Protein AF-A0A318IJS3-F1 (afdb_monomer_lite)

Secondary structure (DSSP, 8-state):
--SHHHHHHHHHHHHHHHHHS-HHHHHHHHHHHHHHHHHHHHHHHHHHHHHHHHHHHHHHHHHHHSS---------PPPP-TTPEEEEEEPTT-EEEETTEEEEHHHHHHH--EEEEE-TT-PBPPPEEPPSTTEETTTTEEEEEGGGTEEE-TTT--EEE-SHHHH-EEEEEEEEEEEETTEEEE---TTT-SS------EEEEEEE--HHHHHHHHHHHHHHHHTT-HHHHHHHHHHH-EEEE--HHHHHHHHHTT--

Radius of gyration: 42.39 Å; chains: 1; bounding box: 61×36×136 Å

Foldseek 3Di:
DPDPVVVVVVVVVVVVVVPPDPPVVVVVVVVVVCCCCVPVVVVVVVVVCVVVVVVVVVVVVVVVVVVPPPPPPLPPQDDDDQQDWQWQFADPPFWDQDPNDIDDLLNLLQFFQWKWFAAPVRHTDDTHGADPVQRDNVRRTGIDTNCVQFNADPPPRDTDGDCDQLRTPLMFTKGFWDADPNDIWGCGDPPPDPTDPDDGPDMKTFKGQWRVLSVVLNVQLVVCVVSSNVVSNSVSSSRSSHIHTDIRVVSVVCVVVVND

Sequence (260 aa):
MGKIGMLYNLAYGFYIFVSYTPTILQLCFFFWYVQLFCLHLPRLIITHMKKTLLLLFAVSTALFVACHKNSPEQPQKQVYDGLRPFPIRAAQGTRAYIYGDMLTGKQVVQQTWAMRGTAPDGTPFGDKSFTAEMRDTVNPALKLLMKDVVYTTTQDDTPLLEGFFLTLRDVVFIRNLHIEKGDTTFCGYEKDYSGSIQRVSEQDTVAYVPNAQLEKAEPLVRAAFAKGDYEQCYKILQTAYTFIPITGAQWRKLKAEKKN

pLDDT: mean 77.46, std 18.76, range [39.09, 97.44]

Structure (mmCIF, N/CA/C/O backbone):
data_AF-A0A318IJS3-F1
#
_entry.id   AF-A0A318IJS3-F1
#
loop_
_atom_site.group_PDB
_atom_site.id
_atom_site.type_symbol
_atom_site.label_atom_id
_atom_site.label_alt_id
_atom_site.label_comp_id
_atom_site.label_asym_id
_atom_site.label_entity_id
_atom_site.label_seq_id
_atom_site.pdbx_PDB_ins_code
_atom_site.Cartn_x
_atom_site.Cartn_y
_atom_site.Cartn_z
_atom_site.occupancy
_atom_site.B_iso_or_equiv
_atom_site.auth_seq_id
_atom_site.auth_comp_id
_atom_site.auth_asym_id
_atom_site.auth_atom_id
_atom_site.pdbx_PDB_model_num
ATOM 1 N N . MET A 1 1 ? -42.823 -15.484 74.027 1.00 51.41 1 MET A N 1
ATOM 2 C CA . MET A 1 1 ? -43.283 -14.987 75.344 1.00 51.41 1 MET A CA 1
ATOM 3 C C . MET A 1 1 ? -42.343 -15.498 76.435 1.00 51.41 1 MET A C 1
ATOM 5 O O . MET A 1 1 ? -42.547 -16.596 76.919 1.00 51.41 1 MET A O 1
ATOM 9 N N . GLY A 1 2 ? -41.266 -14.777 76.770 1.00 50.75 2 GLY A N 1
ATOM 10 C CA . GLY A 1 2 ? -40.281 -15.318 77.730 1.00 50.75 2 GLY A CA 1
ATOM 11 C C . GLY A 1 2 ? -39.248 -14.352 78.316 1.00 50.75 2 GLY A C 1
ATOM 12 O O . GLY A 1 2 ? -38.339 -14.801 78.997 1.00 50.75 2 GLY A O 1
ATOM 13 N N . LYS A 1 3 ? -39.348 -13.037 78.071 1.00 47.16 3 LYS A N 1
ATOM 14 C CA . LYS A 1 3 ? -38.437 -12.041 78.681 1.00 47.16 3 LYS A CA 1
ATOM 15 C C . LYS A 1 3 ? -39.140 -10.785 79.215 1.00 47.16 3 LYS A C 1
ATOM 17 O O . LYS A 1 3 ? -38.646 -10.174 80.151 1.00 47.16 3 LYS A O 1
ATOM 22 N N . ILE A 1 4 ? -40.332 -10.458 78.707 1.00 47.41 4 ILE A N 1
ATOM 23 C CA . ILE A 1 4 ? -41.135 -9.314 79.183 1.00 47.41 4 ILE A CA 1
ATOM 24 C C . ILE A 1 4 ? -41.844 -9.633 80.515 1.00 47.41 4 ILE A C 1
ATOM 26 O O . ILE A 1 4 ? -41.878 -8.793 81.408 1.00 47.41 4 ILE A O 1
ATOM 30 N N . GLY A 1 5 ? -42.312 -10.873 80.713 1.00 46.25 5 GLY A N 1
ATOM 31 C CA . GLY A 1 5 ? -42.947 -11.295 81.973 1.00 46.25 5 GLY A CA 1
ATOM 32 C C . GLY A 1 5 ? -41.997 -11.355 83.179 1.00 46.25 5 GLY A C 1
ATOM 33 O O . GLY A 1 5 ? -42.438 -11.235 84.318 1.00 46.25 5 GLY A O 1
ATOM 34 N N . MET A 1 6 ? -40.686 -11.489 82.948 1.00 47.66 6 MET A N 1
ATOM 35 C CA . MET A 1 6 ? -39.683 -11.522 84.021 1.00 47.66 6 MET A CA 1
ATOM 36 C C . MET A 1 6 ? -39.420 -10.122 84.598 1.00 47.66 6 MET A C 1
ATOM 38 O O . MET A 1 6 ? -39.251 -9.971 85.803 1.00 47.66 6 MET A O 1
ATOM 42 N N . LEU A 1 7 ? -39.459 -9.088 83.750 1.00 49.00 7 LEU A N 1
ATOM 43 C CA . LEU A 1 7 ? -39.299 -7.692 84.167 1.00 49.00 7 LEU A CA 1
ATOM 44 C C . LEU A 1 7 ? -40.516 -7.186 84.953 1.00 49.00 7 LEU A C 1
ATOM 46 O O . LEU A 1 7 ? -40.350 -6.461 85.930 1.00 49.00 7 LEU A O 1
ATOM 50 N N . TYR A 1 8 ? -41.721 -7.627 84.582 1.00 54.53 8 TYR A N 1
ATOM 51 C CA . TYR A 1 8 ? -42.948 -7.263 85.296 1.00 54.53 8 TYR A CA 1
ATOM 52 C C . TYR A 1 8 ? -42.990 -7.845 86.718 1.00 54.53 8 TYR A C 1
ATOM 54 O O . TYR A 1 8 ? -43.357 -7.148 87.660 1.00 54.53 8 TYR A O 1
ATOM 62 N N . ASN A 1 9 ? -42.535 -9.091 86.898 1.00 54.75 9 ASN A N 1
ATOM 63 C CA . ASN A 1 9 ? -42.463 -9.722 88.220 1.00 54.75 9 ASN A CA 1
ATOM 64 C C . ASN A 1 9 ? -41.374 -9.110 89.120 1.00 54.75 9 ASN A C 1
ATOM 66 O O . ASN A 1 9 ? -41.582 -8.975 90.324 1.00 54.75 9 ASN A O 1
ATOM 70 N N . LEU A 1 10 ? -40.244 -8.677 88.549 1.00 56.62 10 LEU A N 1
ATOM 71 C CA . LEU A 1 10 ? -39.194 -7.967 89.293 1.00 56.62 10 LEU A CA 1
ATOM 72 C C . LEU A 1 10 ? -39.658 -6.585 89.775 1.00 56.62 10 LEU A C 1
ATOM 74 O O . LEU A 1 10 ? -39.392 -6.216 90.917 1.00 56.62 10 LEU A O 1
ATOM 78 N N . ALA A 1 11 ? -40.395 -5.848 88.938 1.00 56.41 11 ALA A N 1
ATOM 79 C CA . ALA A 1 11 ? -40.957 -4.551 89.315 1.00 56.41 11 ALA A CA 1
ATOM 80 C C . ALA A 1 11 ? -42.023 -4.680 90.420 1.00 56.41 11 ALA A C 1
ATOM 82 O O . ALA A 1 11 ? -42.052 -3.872 91.348 1.00 56.41 11 ALA A O 1
ATOM 83 N N . TYR A 1 12 ? -42.851 -5.730 90.366 1.00 58.16 12 TYR A N 1
ATOM 84 C CA . TYR A 1 12 ? -43.882 -5.986 91.376 1.00 58.16 12 TYR A CA 1
ATOM 85 C C . TYR A 1 12 ? -43.287 -6.423 92.727 1.00 58.16 12 TYR A C 1
ATOM 87 O O . TYR A 1 12 ? -43.732 -5.967 93.779 1.00 58.16 12 TYR A O 1
ATOM 95 N N . GLY A 1 13 ? -42.225 -7.238 92.715 1.00 59.53 13 GLY A N 1
ATOM 96 C CA . GLY A 1 13 ? -41.507 -7.633 93.933 1.00 59.53 13 GLY A CA 1
ATOM 97 C C . GLY A 1 13 ? -40.801 -6.463 94.629 1.00 59.53 13 GLY A C 1
ATOM 98 O O . GLY A 1 13 ? -40.811 -6.376 95.856 1.00 59.53 13 GLY A O 1
ATOM 99 N N . PHE A 1 14 ? -40.250 -5.520 93.857 1.00 58.53 14 PHE A N 1
ATOM 100 C CA . PHE A 1 14 ? -39.607 -4.319 94.401 1.00 58.53 14 PHE A CA 1
ATOM 101 C C . PHE A 1 14 ? -40.620 -3.381 95.079 1.00 58.53 14 PHE A C 1
ATOM 103 O O . PHE A 1 14 ? -40.332 -2.813 96.131 1.00 58.53 14 PHE A O 1
ATOM 110 N N . TYR A 1 15 ? -41.833 -3.275 94.527 1.00 57.44 15 TYR A N 1
ATOM 111 C CA . TYR A 1 15 ? -42.905 -2.453 95.094 1.00 57.44 15 TYR A CA 1
ATOM 112 C C . TYR A 1 15 ? -43.376 -2.956 96.471 1.00 57.44 15 TYR A C 1
ATOM 114 O O . TYR A 1 15 ? -43.559 -2.153 97.388 1.00 57.44 15 TYR A O 1
ATOM 122 N N . ILE A 1 16 ? -43.498 -4.278 96.647 1.00 56.88 16 ILE A N 1
ATOM 123 C CA . ILE A 1 16 ? -43.903 -4.897 97.924 1.00 56.88 16 ILE A CA 1
ATOM 124 C C . ILE A 1 16 ? -42.799 -4.762 98.987 1.00 56.88 16 ILE A C 1
ATOM 126 O O . ILE A 1 16 ? -43.087 -4.512 100.156 1.00 56.88 16 ILE A O 1
ATOM 130 N N . PHE A 1 17 ? -41.526 -4.866 98.594 1.00 56.00 17 PHE A N 1
ATOM 131 C CA . PHE A 1 17 ? -40.401 -4.730 99.527 1.00 56.00 17 PHE A CA 1
ATOM 132 C C . PHE A 1 17 ? -40.289 -3.308 100.104 1.00 56.00 17 PHE A C 1
ATOM 134 O O . PHE A 1 17 ? -40.009 -3.134 101.286 1.00 56.00 17 PHE A O 1
ATOM 141 N N . VAL A 1 18 ? -40.579 -2.283 99.296 1.00 58.53 18 VAL A N 1
ATOM 142 C CA . VAL A 1 18 ? -40.538 -0.872 99.723 1.00 58.53 18 VAL A CA 1
ATOM 143 C C . VAL A 1 18 ? -41.700 -0.505 100.658 1.00 58.53 18 VAL A C 1
ATOM 145 O O . VAL A 1 18 ? -41.568 0.423 101.450 1.00 58.53 18 VAL A O 1
ATOM 148 N N . SER A 1 19 ? -42.819 -1.231 100.628 1.00 56.88 19 SER A N 1
ATOM 149 C CA . SER A 1 19 ? -44.013 -0.877 101.411 1.00 56.88 19 SER A CA 1
ATOM 150 C C . SER A 1 19 ? -44.049 -1.461 102.833 1.00 56.88 19 SER A C 1
ATOM 152 O O . SER A 1 19 ? -44.831 -0.976 103.646 1.00 56.88 19 SER A O 1
ATOM 154 N N . TYR A 1 20 ? -43.193 -2.439 103.170 1.00 56.69 20 TYR A N 1
ATOM 155 C CA . TYR A 1 20 ? -43.264 -3.164 104.455 1.00 56.69 20 TYR A CA 1
ATOM 156 C C . TYR A 1 20 ? -41.972 -3.187 105.294 1.00 56.69 20 TYR A C 1
ATOM 158 O O . TYR A 1 20 ? -41.952 -3.794 106.365 1.00 56.69 20 TYR A O 1
ATOM 166 N N . THR A 1 21 ? -40.895 -2.522 104.871 1.00 56.12 21 THR A N 1
ATOM 167 C CA . THR A 1 21 ? -39.639 -2.465 105.645 1.00 56.12 21 THR A CA 1
ATOM 168 C C . THR A 1 21 ? -39.500 -1.155 106.429 1.00 56.12 21 THR A C 1
ATOM 170 O O . THR A 1 21 ? -39.694 -0.091 105.838 1.00 56.12 21 THR A O 1
ATOM 173 N N . PRO A 1 22 ? -39.100 -1.183 107.716 1.00 59.41 22 PRO A N 1
ATOM 174 C CA . PRO A 1 22 ? -38.875 0.029 108.503 1.00 59.41 22 PRO A CA 1
ATOM 175 C C . PRO A 1 22 ? -37.778 0.912 107.883 1.00 59.41 22 PRO A C 1
ATOM 177 O O . PRO A 1 22 ? -36.785 0.415 107.348 1.00 59.41 22 PRO A O 1
ATOM 180 N N . THR A 1 23 ? -37.954 2.232 107.980 1.00 58.59 23 THR A N 1
ATOM 181 C CA . THR A 1 23 ? -37.196 3.296 107.282 1.00 58.59 23 THR A CA 1
ATOM 182 C C . THR A 1 23 ? -35.670 3.222 107.418 1.00 58.59 23 THR A C 1
ATOM 184 O O . THR A 1 23 ? -34.951 3.672 106.529 1.00 58.59 23 THR A O 1
ATOM 187 N N . ILE A 1 24 ? -35.151 2.606 108.482 1.00 57.66 24 ILE A N 1
ATOM 188 C CA . ILE A 1 24 ? -33.705 2.435 108.699 1.00 57.66 24 ILE A CA 1
ATOM 189 C C . ILE A 1 24 ? -33.118 1.335 107.793 1.00 57.66 24 ILE A C 1
ATOM 191 O O . ILE A 1 24 ? -31.996 1.472 107.311 1.00 57.66 24 ILE A O 1
ATOM 195 N N . LEU A 1 25 ? -33.882 0.282 107.473 1.00 53.25 25 LEU A N 1
ATOM 196 C CA . LEU A 1 25 ? -33.424 -0.784 106.572 1.00 53.25 25 LEU A CA 1
ATOM 197 C C . LEU A 1 25 ? -33.416 -0.333 105.100 1.00 53.25 25 LEU A C 1
ATOM 199 O O . LEU A 1 25 ? -32.594 -0.799 104.313 1.00 53.25 25 LEU A O 1
ATOM 203 N N . GLN A 1 26 ? -34.290 0.610 104.733 1.00 54.31 26 GLN A N 1
ATOM 204 C CA . GLN A 1 26 ? -34.360 1.156 103.374 1.00 54.31 26 GLN A CA 1
ATOM 205 C C . GLN A 1 26 ? -33.097 1.937 102.995 1.00 54.31 26 GLN A C 1
ATOM 207 O O . GLN A 1 26 ? -32.623 1.807 101.870 1.00 54.31 26 GLN A O 1
ATOM 212 N N . LEU A 1 27 ? -32.498 2.677 103.934 1.00 54.19 27 LEU A N 1
ATOM 213 C CA . LEU A 1 27 ? -31.278 3.455 103.686 1.00 54.19 27 LEU A CA 1
ATOM 214 C C . LEU A 1 27 ? -30.044 2.569 103.439 1.00 54.19 27 LEU A C 1
ATOM 216 O O . LEU A 1 27 ? -29.202 2.909 102.607 1.00 54.19 27 LEU A O 1
ATOM 220 N N . CYS A 1 28 ? -29.960 1.405 104.092 1.00 55.19 28 CYS A N 1
ATOM 221 C CA . CYS A 1 28 ? -28.842 0.473 103.917 1.00 55.19 28 CYS A CA 1
ATOM 222 C C . CYS A 1 28 ? -28.892 -0.277 102.574 1.00 55.19 28 CYS A C 1
ATOM 224 O O . CYS A 1 28 ? -27.855 -0.463 101.937 1.00 55.19 28 CYS A O 1
ATOM 226 N N . PHE A 1 29 ? -30.082 -0.664 102.098 1.00 54.72 29 PHE A N 1
ATOM 227 C CA . PHE A 1 29 ? -30.225 -1.320 100.791 1.00 54.72 29 PHE A CA 1
ATOM 228 C C . PHE A 1 29 ? -30.125 -0.344 99.615 1.00 54.72 29 PHE A C 1
ATOM 230 O O . PHE A 1 29 ? -29.653 -0.734 98.546 1.00 54.72 29 PHE A O 1
ATOM 237 N N . PHE A 1 30 ? -30.508 0.923 99.805 1.00 53.56 30 PHE A N 1
ATOM 238 C CA . PHE A 1 30 ? -30.459 1.934 98.748 1.00 53.56 30 PHE A CA 1
ATOM 239 C C . PHE A 1 30 ? -29.026 2.207 98.281 1.00 53.56 30 PHE A C 1
ATOM 241 O O . PHE A 1 30 ? -28.766 2.236 97.081 1.00 53.56 30 PHE A O 1
ATOM 248 N N . PHE A 1 31 ? -28.067 2.309 99.208 1.00 54.88 31 PHE A N 1
ATOM 249 C CA . PHE A 1 31 ? -26.658 2.508 98.852 1.00 54.88 31 PHE A CA 1
ATOM 250 C C . PHE A 1 31 ? -26.067 1.313 98.094 1.00 54.88 31 PHE A C 1
ATOM 252 O O . PHE A 1 31 ? -25.339 1.498 97.119 1.00 54.88 31 PHE A O 1
ATOM 259 N N . TRP A 1 32 ? -26.434 0.088 98.480 1.00 52.12 32 TRP A N 1
ATOM 260 C CA . TRP A 1 32 ? -25.947 -1.120 97.814 1.00 52.12 32 TRP A CA 1
ATOM 261 C C . TRP A 1 32 ? -26.548 -1.294 96.410 1.00 52.12 32 TRP A C 1
ATOM 263 O O . TRP A 1 32 ? -25.830 -1.631 95.466 1.00 52.12 32 TRP A O 1
ATOM 273 N N . TYR A 1 33 ? -27.835 -0.971 96.233 1.00 54.34 33 TYR A N 1
ATOM 274 C CA . TYR A 1 33 ? -28.495 -0.989 94.925 1.00 54.34 33 TYR A CA 1
ATOM 275 C C . TYR A 1 33 ? -27.993 0.116 93.993 1.00 54.34 33 TYR A C 1
ATOM 277 O O . TYR A 1 33 ? -27.740 -0.164 92.824 1.00 54.34 33 TYR A O 1
ATOM 285 N N . VAL A 1 34 ? -27.782 1.340 94.487 1.00 56.97 34 VAL A N 1
ATOM 286 C CA . VAL A 1 34 ? -27.239 2.449 93.683 1.00 56.97 34 VAL A CA 1
ATOM 287 C C . VAL A 1 34 ? -25.819 2.132 93.210 1.00 56.97 34 VAL A C 1
ATOM 289 O O . VAL A 1 34 ? -25.483 2.405 92.061 1.00 56.97 34 VAL A O 1
ATOM 292 N N . GLN A 1 35 ? -24.999 1.474 94.031 1.00 54.12 35 GLN A N 1
ATOM 293 C CA . GLN A 1 35 ? -23.643 1.092 93.636 1.00 54.12 35 GLN A CA 1
ATOM 294 C C . GLN A 1 35 ? -23.633 -0.051 92.602 1.00 54.12 35 GLN A C 1
ATOM 296 O O . GLN A 1 35 ? -22.854 0.001 91.647 1.00 54.12 35 GLN A O 1
ATOM 301 N N . LEU A 1 36 ? -24.548 -1.025 92.705 1.00 53.19 36 LEU A N 1
ATOM 302 C CA . LEU A 1 36 ? -24.728 -2.064 91.681 1.00 53.19 36 LEU A CA 1
ATOM 303 C C . LEU A 1 36 ? -25.281 -1.491 90.359 1.00 53.19 36 LEU A C 1
ATOM 305 O O . LEU A 1 36 ? -24.818 -1.866 89.280 1.00 53.19 36 LEU A O 1
ATOM 309 N N . PHE A 1 37 ? -26.234 -0.556 90.422 1.00 52.03 37 PHE A N 1
ATOM 310 C CA . PHE A 1 37 ? -26.875 0.028 89.237 1.00 52.03 37 PHE A CA 1
ATOM 311 C C . PHE A 1 37 ? -25.994 1.077 88.539 1.00 52.03 37 PHE A C 1
ATOM 313 O O . PHE A 1 37 ? -25.960 1.132 87.313 1.00 52.03 37 PHE A O 1
ATOM 320 N N . CYS A 1 38 ? -25.217 1.874 89.277 1.00 53.19 38 CYS A N 1
ATOM 321 C CA . CYS A 1 38 ? -24.387 2.928 88.686 1.00 53.19 38 CYS A CA 1
ATOM 322 C C . CYS A 1 38 ? -23.036 2.425 88.151 1.00 53.19 38 CYS A C 1
ATOM 324 O O . CYS A 1 38 ? -22.487 3.049 87.246 1.00 53.19 38 CYS A O 1
ATOM 326 N N . LEU A 1 39 ? -22.491 1.307 88.656 1.00 52.81 39 LEU A N 1
ATOM 327 C CA . LEU A 1 39 ? -21.166 0.811 88.234 1.00 52.81 39 LEU A CA 1
ATOM 328 C C . LEU A 1 39 ? -21.210 -0.415 87.310 1.00 52.81 39 LEU A C 1
ATOM 330 O O . LEU A 1 39 ? -20.318 -0.560 86.467 1.00 52.81 39 LEU A O 1
ATOM 334 N N . HIS A 1 40 ? -22.223 -1.288 87.411 1.00 51.34 40 HIS A N 1
ATOM 335 C CA . HIS A 1 40 ? -22.298 -2.493 86.570 1.00 51.34 40 HIS A CA 1
ATOM 336 C C . HIS A 1 40 ? -23.184 -2.357 85.329 1.00 51.34 40 HIS A C 1
ATOM 338 O O . HIS A 1 40 ? -22.840 -2.934 84.293 1.00 51.34 40 HIS A O 1
ATOM 344 N N . LEU A 1 41 ? -24.248 -1.549 85.370 1.00 49.66 41 LEU A N 1
ATOM 345 C CA . LEU A 1 41 ? -25.106 -1.331 84.200 1.00 49.66 41 LEU A CA 1
ATOM 346 C C . LEU A 1 41 ? -24.365 -0.649 83.030 1.00 49.66 41 LEU A C 1
ATOM 348 O O . LEU A 1 41 ? -24.494 -1.134 81.905 1.00 49.66 41 LEU A O 1
ATOM 352 N N . PRO A 1 42 ? -23.503 0.373 83.238 1.00 50.44 42 PRO A N 1
ATOM 353 C CA . PRO A 1 42 ? -22.755 0.974 82.134 1.00 50.44 42 PRO A CA 1
ATOM 354 C C . PRO A 1 42 ? -21.752 -0.004 81.522 1.00 50.44 42 PRO A C 1
ATOM 356 O O . PRO A 1 42 ? -21.565 -0.018 80.312 1.00 50.44 42 PRO A O 1
ATOM 359 N N . ARG A 1 43 ? -21.128 -0.876 82.327 1.00 51.19 43 ARG A N 1
ATOM 360 C CA . ARG A 1 43 ? -20.134 -1.844 81.831 1.00 51.19 43 ARG A CA 1
ATOM 361 C C . ARG A 1 43 ? -20.761 -2.944 80.972 1.00 51.19 43 ARG A C 1
ATOM 363 O O . ARG A 1 43 ? -20.158 -3.306 79.961 1.00 51.19 43 ARG A O 1
ATOM 370 N N . LEU A 1 44 ? -21.963 -3.423 81.312 1.00 50.78 44 LEU A N 1
ATOM 371 C CA . LEU A 1 44 ? -22.715 -4.374 80.479 1.00 50.78 44 LEU A CA 1
ATOM 372 C C . LEU A 1 44 ? -23.297 -3.710 79.221 1.00 50.78 44 LEU A C 1
ATOM 374 O O . LEU A 1 44 ? -23.235 -4.296 78.143 1.00 50.78 44 LEU A O 1
ATOM 378 N N . ILE A 1 45 ? -23.789 -2.471 79.325 1.00 52.00 45 ILE A N 1
ATOM 379 C CA . ILE A 1 45 ? -24.327 -1.721 78.179 1.00 52.00 45 ILE A CA 1
ATOM 380 C C . ILE A 1 45 ? -23.207 -1.354 77.189 1.00 52.00 45 ILE A C 1
ATOM 382 O O . ILE A 1 45 ? -23.369 -1.551 75.988 1.00 52.00 45 ILE A O 1
ATOM 386 N N . ILE A 1 46 ? -22.029 -0.932 77.662 1.00 52.25 46 ILE A N 1
ATOM 387 C CA . ILE A 1 46 ? -20.885 -0.551 76.811 1.00 52.25 46 ILE A CA 1
ATOM 388 C C . ILE A 1 46 ? -20.251 -1.767 76.112 1.00 52.25 46 ILE A C 1
ATOM 390 O O . ILE A 1 46 ? -19.828 -1.665 74.958 1.00 52.25 46 ILE A O 1
ATOM 394 N N . THR A 1 47 ? -20.198 -2.937 76.760 1.00 49.59 47 THR A N 1
ATOM 395 C CA . THR A 1 47 ? -19.651 -4.155 76.129 1.00 49.59 47 THR A CA 1
ATOM 396 C C . THR A 1 47 ? -20.615 -4.794 75.128 1.00 49.59 47 THR A C 1
ATOM 398 O O . THR A 1 47 ? -20.155 -5.300 74.101 1.00 49.59 47 THR A O 1
ATOM 401 N N . HIS A 1 48 ? -21.932 -4.708 75.353 1.00 48.97 48 HIS A N 1
ATOM 402 C CA . HIS A 1 48 ? -22.925 -5.161 74.373 1.00 48.97 48 HIS A CA 1
ATOM 403 C C . HIS A 1 48 ? -23.083 -4.175 73.205 1.00 48.97 48 HIS A C 1
ATOM 405 O O . HIS A 1 48 ? -23.089 -4.604 72.052 1.00 48.97 48 HIS A O 1
ATOM 411 N N . MET A 1 49 ? -23.089 -2.859 73.461 1.00 44.81 49 MET A N 1
ATOM 412 C CA . MET A 1 49 ? -23.120 -1.841 72.403 1.00 44.81 49 MET A CA 1
ATOM 413 C C . MET A 1 49 ? -21.873 -1.881 71.520 1.00 44.81 49 MET A C 1
ATOM 415 O O . MET A 1 49 ? -21.995 -1.648 70.328 1.00 44.81 49 MET A O 1
ATOM 419 N N . LYS A 1 50 ? -20.689 -2.265 72.016 1.00 46.12 50 LYS A N 1
ATOM 420 C CA . LYS A 1 50 ? -19.514 -2.437 71.141 1.00 46.12 50 LYS A CA 1
ATOM 421 C C . LYS A 1 50 ? -19.683 -3.561 70.114 1.00 46.12 50 LYS A C 1
ATOM 423 O O . LYS A 1 50 ? -19.245 -3.399 68.983 1.00 46.12 50 LYS A O 1
ATOM 428 N N . LYS A 1 51 ? -20.335 -4.674 70.467 1.00 48.81 51 LYS A N 1
ATOM 429 C CA . LYS A 1 51 ? -20.527 -5.813 69.546 1.00 48.81 51 LYS A CA 1
ATOM 430 C C . LYS A 1 51 ? -21.727 -5.627 68.614 1.00 48.81 51 LYS A C 1
ATOM 432 O O . LYS A 1 51 ? -21.682 -6.089 67.480 1.00 48.81 51 LYS A O 1
ATOM 437 N N . THR A 1 52 ? -22.768 -4.917 69.054 1.00 51.84 52 THR A N 1
ATOM 438 C CA . THR A 1 52 ? -23.968 -4.665 68.235 1.00 51.84 52 THR A CA 1
ATOM 439 C C . THR A 1 52 ? -23.844 -3.404 67.366 1.00 51.84 52 THR A C 1
ATOM 441 O O . THR A 1 52 ? -24.361 -3.388 66.253 1.00 51.84 52 THR A O 1
ATOM 444 N N . LEU A 1 53 ? -23.090 -2.382 67.796 1.00 48.28 53 LEU A N 1
ATOM 445 C CA . LEU A 1 53 ? -22.821 -1.178 66.993 1.00 48.28 53 LEU A CA 1
ATOM 446 C C . LEU A 1 53 ? -21.793 -1.445 65.877 1.00 48.28 53 LEU A C 1
ATOM 448 O O . LEU A 1 53 ? -21.915 -0.874 64.798 1.00 48.28 53 LEU A O 1
ATOM 452 N N . LEU A 1 54 ? -20.845 -2.374 66.080 1.00 50.25 54 LEU A N 1
ATOM 453 C CA . LEU A 1 54 ? -19.969 -2.870 65.005 1.00 50.25 54 LEU A CA 1
ATOM 454 C C . LEU A 1 54 ? -20.745 -3.669 63.943 1.00 50.25 54 LEU A C 1
ATOM 456 O O . LEU A 1 54 ? -20.406 -3.596 62.765 1.00 50.25 54 LEU A O 1
ATOM 460 N N . LEU A 1 55 ? -21.818 -4.372 64.325 1.00 47.81 55 LEU A N 1
ATOM 461 C CA . LEU A 1 55 ? -22.678 -5.072 63.365 1.00 47.81 55 LEU A CA 1
ATOM 462 C C . LEU A 1 55 ? -23.583 -4.107 62.579 1.00 47.81 55 LEU A C 1
ATOM 464 O O . LEU A 1 55 ? -23.812 -4.315 61.393 1.00 47.81 55 LEU A O 1
ATOM 468 N N . LEU A 1 56 ? -24.062 -3.026 63.205 1.00 44.81 56 LEU A N 1
ATOM 469 C CA . LEU A 1 56 ? -24.907 -2.026 62.537 1.00 44.81 56 LEU A CA 1
ATOM 470 C C . LEU A 1 56 ? -24.117 -1.072 61.622 1.00 44.81 56 LEU A C 1
ATOM 472 O O . LEU A 1 56 ? -24.675 -0.600 60.635 1.00 44.81 56 LEU A O 1
ATOM 476 N N . PHE A 1 57 ? -22.819 -0.855 61.868 1.00 45.25 57 PHE A N 1
ATOM 477 C CA . PHE A 1 57 ? -21.933 -0.141 60.933 1.00 45.25 57 PHE A CA 1
ATOM 478 C C . PHE A 1 57 ? -21.402 -1.011 59.780 1.00 45.25 57 PHE A C 1
ATOM 480 O O . PHE A 1 57 ? -21.041 -0.475 58.736 1.00 45.25 57 PHE A O 1
ATOM 487 N N . ALA A 1 58 ? -21.386 -2.341 59.922 1.00 47.72 58 ALA A N 1
ATOM 488 C CA . ALA A 1 58 ? -21.022 -3.250 58.829 1.00 47.72 58 ALA A CA 1
ATOM 489 C C . ALA A 1 58 ? -22.174 -3.490 57.830 1.00 47.72 58 ALA A C 1
ATOM 491 O O . ALA A 1 58 ? -21.935 -3.862 56.685 1.00 47.72 58 ALA A O 1
ATOM 492 N N . VAL A 1 59 ? -23.428 -3.264 58.241 1.00 45.72 59 VAL A N 1
ATOM 493 C CA . VAL A 1 59 ? -24.608 -3.430 57.370 1.00 45.72 59 VAL A CA 1
ATOM 494 C C . VAL A 1 59 ? -24.969 -2.133 56.632 1.00 45.72 59 VAL A C 1
ATOM 496 O O . VAL A 1 59 ? -25.495 -2.188 55.521 1.00 45.72 59 VAL A O 1
ATOM 499 N N . SER A 1 60 ? -24.624 -0.957 57.168 1.00 44.41 60 SER A N 1
ATOM 500 C CA . SER A 1 60 ? -24.829 0.319 56.466 1.00 44.41 60 SER A CA 1
ATOM 501 C C . SER A 1 60 ? -23.817 0.561 55.339 1.00 44.41 60 SER A C 1
ATOM 503 O O . SER A 1 60 ? -24.180 1.160 54.330 1.00 44.41 60 SER A O 1
ATOM 505 N N . THR A 1 61 ? -22.592 0.030 55.415 1.00 43.00 61 THR A N 1
ATOM 506 C CA . THR A 1 61 ? -21.658 0.056 54.272 1.00 43.00 61 THR A CA 1
ATOM 507 C C . THR A 1 61 ? -22.075 -0.904 53.154 1.00 43.00 61 THR A C 1
ATOM 509 O O . THR A 1 61 ? -21.861 -0.599 51.984 1.00 43.00 61 THR A O 1
ATOM 512 N N . ALA A 1 62 ? -22.760 -2.009 53.465 1.00 46.88 62 ALA A N 1
ATOM 513 C CA . ALA A 1 62 ? -23.270 -2.937 52.450 1.00 46.88 62 ALA A CA 1
ATOM 514 C C . ALA A 1 62 ? -24.515 -2.413 51.700 1.00 46.88 62 ALA A C 1
ATOM 516 O O . ALA A 1 62 ? -24.733 -2.784 50.548 1.00 46.88 62 ALA A O 1
ATOM 517 N N . LEU A 1 63 ? -25.311 -1.523 52.307 1.00 42.75 63 LEU A N 1
ATOM 518 C CA . LEU A 1 63 ? -26.515 -0.958 51.677 1.00 42.75 63 LEU A CA 1
ATOM 519 C C . LEU A 1 63 ? -26.260 0.325 50.867 1.00 42.75 63 LEU A C 1
ATOM 521 O O . LEU A 1 63 ? -27.042 0.625 49.968 1.00 42.75 63 LEU A O 1
ATOM 525 N N . PHE A 1 64 ? -25.143 1.030 51.087 1.00 41.34 64 PHE A N 1
ATOM 526 C CA . PHE A 1 64 ? -24.709 2.113 50.190 1.00 41.34 64 PHE A CA 1
ATOM 527 C C . PHE A 1 64 ? -23.820 1.633 49.029 1.00 41.34 64 PHE A C 1
ATOM 529 O O . PHE A 1 64 ? -23.821 2.262 47.974 1.00 41.34 64 PHE A O 1
ATOM 536 N N . VAL A 1 65 ? -23.153 0.477 49.145 1.00 46.22 65 VAL A N 1
ATOM 537 C CA . VAL A 1 65 ? -22.427 -0.145 48.015 1.00 46.22 65 VAL A CA 1
ATOM 538 C C . VAL A 1 65 ? -23.376 -0.835 47.015 1.00 46.22 65 VAL A C 1
ATOM 540 O O . VAL A 1 65 ? -23.015 -1.045 45.862 1.00 46.22 65 VAL A O 1
ATOM 543 N N . ALA A 1 66 ? -24.630 -1.118 47.389 1.00 41.47 66 ALA A N 1
ATOM 544 C CA . ALA A 1 66 ? -25.615 -1.729 46.486 1.00 41.47 66 ALA A CA 1
ATOM 545 C C . ALA A 1 66 ? -26.447 -0.724 45.655 1.00 41.47 66 ALA A C 1
ATOM 547 O O . ALA A 1 66 ? -27.067 -1.130 44.672 1.00 41.47 66 ALA A O 1
ATOM 548 N N . CYS A 1 67 ? -26.423 0.573 45.993 1.00 41.00 67 CYS A N 1
ATOM 549 C CA . CYS A 1 67 ? -27.061 1.652 45.215 1.00 41.00 67 CYS A CA 1
ATOM 550 C C . CYS A 1 67 ? -26.065 2.669 44.628 1.00 41.00 67 CYS A C 1
ATOM 552 O O . CYS 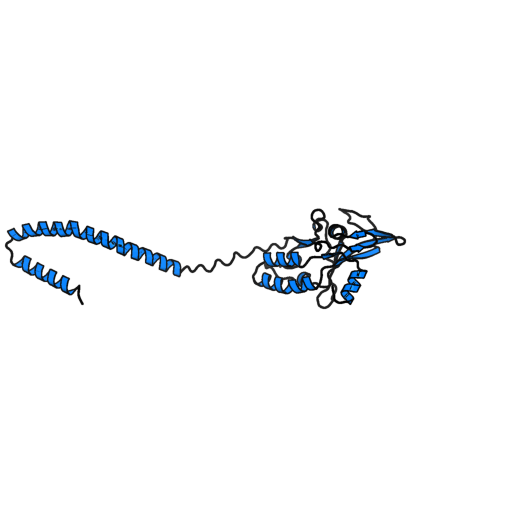A 1 67 ? -26.467 3.686 44.075 1.00 41.00 67 CYS A O 1
ATOM 554 N N . HIS A 1 68 ? -24.771 2.366 44.683 1.00 41.34 68 HIS A N 1
ATOM 555 C CA . HIS A 1 68 ? -23.827 2.708 43.625 1.00 41.34 68 HIS A CA 1
ATOM 556 C C . HIS A 1 68 ? -23.327 1.383 43.054 1.00 41.34 68 HIS A C 1
ATOM 558 O O . HIS A 1 68 ? -22.167 1.005 43.205 1.00 41.34 68 HIS A O 1
ATOM 564 N N . LYS A 1 69 ? -24.206 0.660 42.343 1.00 39.09 69 LYS A N 1
ATOM 565 C CA . LYS A 1 69 ? -23.676 -0.050 41.183 1.00 39.09 69 LYS A CA 1
ATOM 566 C C . LYS A 1 69 ? -23.106 1.056 40.323 1.00 39.09 69 LYS A C 1
ATOM 568 O O . LYS A 1 69 ? -23.859 1.777 39.673 1.00 39.09 69 LYS A O 1
ATOM 573 N N . ASN A 1 70 ? -21.786 1.205 40.404 1.00 43.50 70 ASN A N 1
ATOM 574 C CA . ASN A 1 70 ? -20.982 1.685 39.307 1.00 43.50 70 ASN A CA 1
ATOM 575 C C . ASN A 1 70 ? -21.719 1.205 38.056 1.00 43.50 70 ASN A C 1
ATOM 577 O O . ASN A 1 70 ? -21.805 -0.005 37.816 1.00 43.50 70 ASN A O 1
ATOM 581 N N . SER A 1 71 ? -22.313 2.134 37.296 1.00 44.00 71 SER A N 1
ATOM 582 C CA . SER A 1 71 ? -22.337 1.886 35.862 1.00 44.00 71 SER A CA 1
ATOM 583 C C . SER A 1 71 ? -20.912 1.439 35.579 1.00 44.00 71 SER A C 1
ATOM 585 O O . SER A 1 71 ? -20.014 2.161 36.033 1.00 44.00 71 SER A O 1
ATOM 587 N N . PRO A 1 72 ? -20.681 0.228 35.028 1.00 48.03 72 PRO A N 1
ATOM 588 C CA . PRO A 1 72 ? -19.325 -0.150 34.660 1.00 48.03 72 PRO A CA 1
ATOM 589 C C . PRO A 1 72 ? -18.774 1.077 33.956 1.00 48.03 72 PRO A C 1
ATOM 591 O O . PRO A 1 72 ? -19.478 1.565 33.065 1.00 48.03 72 PRO A O 1
ATOM 594 N N . GLU A 1 73 ? -17.680 1.662 34.478 1.00 45.91 73 GLU A N 1
ATOM 595 C CA . GLU A 1 73 ? -17.063 2.845 33.876 1.00 45.91 73 GLU A CA 1
ATOM 596 C C . GLU A 1 73 ? -17.112 2.570 32.388 1.00 45.91 73 GLU A C 1
ATOM 598 O O . GLU A 1 73 ? -16.548 1.562 31.947 1.00 45.91 73 GLU A O 1
ATOM 603 N N . GLN A 1 74 ? -17.939 3.326 31.651 1.00 50.22 74 GLN A N 1
ATOM 604 C CA . GLN A 1 74 ? -18.029 3.074 30.227 1.00 50.22 74 GLN A CA 1
ATOM 605 C C . GLN A 1 74 ? -16.589 3.214 29.763 1.00 50.22 74 GLN A C 1
ATOM 607 O O . GLN A 1 74 ? -16.007 4.260 30.077 1.00 50.22 74 GLN A O 1
ATOM 612 N N . PRO A 1 75 ? -15.991 2.164 29.159 1.00 59.31 75 PRO A N 1
ATOM 613 C CA . PRO A 1 75 ? -14.581 2.181 28.822 1.00 59.31 75 PRO A CA 1
ATOM 614 C C . PRO A 1 75 ? -14.312 3.518 28.163 1.00 59.31 75 PRO A C 1
ATOM 616 O O . PRO A 1 75 ? -15.027 3.879 27.223 1.00 59.31 75 PRO A O 1
ATOM 619 N N . GLN A 1 76 ? -13.416 4.293 28.781 1.00 59.62 76 GLN A N 1
ATOM 620 C CA . GLN A 1 76 ? -13.220 5.703 28.477 1.00 59.62 76 GLN A CA 1
ATOM 621 C C . GLN A 1 76 ? -13.172 5.837 26.957 1.00 59.62 76 GLN A C 1
ATOM 623 O O . GLN A 1 76 ? -12.318 5.211 26.325 1.00 59.62 76 GLN A O 1
ATOM 628 N N . LYS A 1 77 ? -14.169 6.524 26.374 1.00 68.88 77 LYS A N 1
ATOM 629 C CA . LYS A 1 77 ? -14.400 6.511 24.924 1.00 68.88 77 LYS A CA 1
ATOM 630 C C . LYS A 1 77 ? -13.079 6.849 24.247 1.00 68.88 77 LYS A C 1
ATOM 632 O O . LYS A 1 77 ? -12.539 7.930 24.482 1.00 68.88 77 LYS A O 1
ATOM 637 N N . GLN A 1 78 ? -12.538 5.902 23.482 1.00 79.19 78 GLN A N 1
ATOM 638 C CA . GLN A 1 78 ? -11.218 6.067 22.898 1.00 79.19 78 GLN A CA 1
ATOM 639 C C . GLN A 1 78 ? -11.198 7.354 22.067 1.00 79.19 78 GLN A C 1
ATOM 641 O O . GLN A 1 78 ? -12.103 7.596 21.263 1.00 79.19 78 GLN A O 1
ATOM 646 N N . VAL A 1 79 ? -10.171 8.182 22.267 1.00 83.75 79 VAL A N 1
ATOM 647 C CA . VAL A 1 79 ? -9.990 9.394 21.469 1.00 83.75 79 VAL A CA 1
ATOM 648 C C . VAL A 1 79 ? -9.592 8.978 20.059 1.00 83.75 79 VAL A C 1
ATOM 650 O O . VAL A 1 79 ? -8.609 8.261 19.859 1.00 83.75 79 VAL A O 1
ATOM 653 N N . TYR A 1 80 ? -10.392 9.401 19.088 1.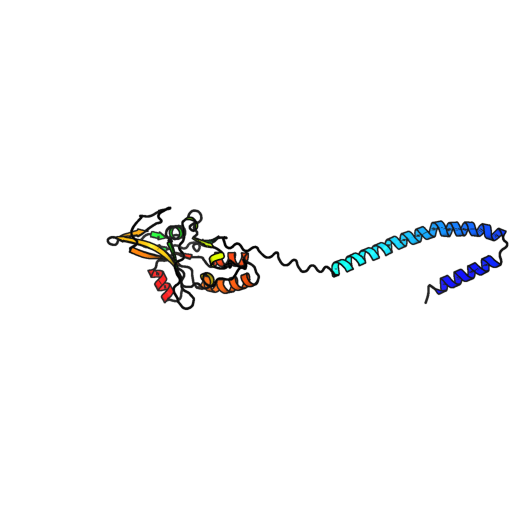00 86.44 80 TYR A N 1
ATOM 654 C CA . TYR A 1 80 ? -10.105 9.197 17.681 1.00 86.44 80 TYR A CA 1
ATOM 655 C C . TYR A 1 80 ? -8.981 10.142 17.231 1.00 86.44 80 TYR A C 1
ATOM 657 O O . TYR A 1 80 ? -9.074 11.349 17.435 1.00 86.44 80 TYR A O 1
ATOM 665 N N . ASP A 1 81 ? -7.936 9.597 16.605 1.00 89.12 81 ASP A N 1
ATOM 666 C CA . ASP A 1 81 ? -6.860 10.368 15.972 1.00 89.12 81 ASP A CA 1
ATOM 667 C C . ASP A 1 81 ? -6.837 10.068 14.472 1.00 89.12 81 ASP A C 1
ATOM 669 O O . ASP A 1 81 ? -6.293 9.052 14.029 1.00 89.12 81 ASP A O 1
ATOM 673 N N . GLY A 1 82 ? -7.435 10.963 13.685 1.00 88.25 82 GLY A N 1
ATOM 674 C CA . GLY A 1 82 ? -7.496 10.811 12.235 1.00 88.25 82 GLY A CA 1
ATOM 675 C C . GLY A 1 82 ? -6.203 11.120 11.497 1.00 88.25 82 GLY A C 1
ATOM 676 O O . GLY A 1 82 ? -6.046 10.702 10.349 1.00 88.25 82 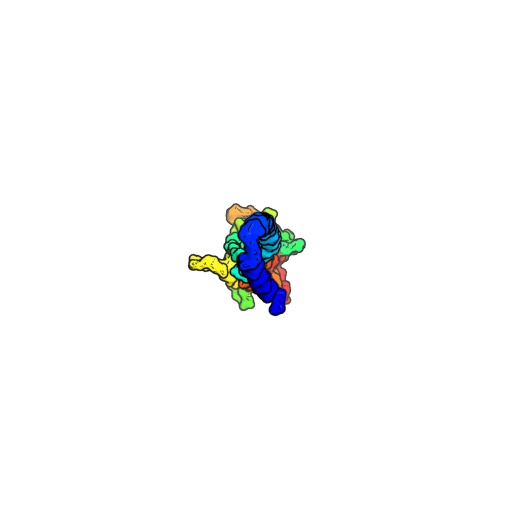GLY A O 1
ATOM 677 N N . LEU A 1 83 ? -5.255 11.805 12.134 1.00 90.19 83 LEU A N 1
ATOM 678 C CA . LEU A 1 83 ? -3.945 12.085 11.550 1.00 90.19 83 LEU A CA 1
ATOM 679 C C . LEU A 1 83 ? -2.916 11.009 11.901 1.00 90.19 83 LEU A C 1
ATOM 681 O O . LEU A 1 83 ? -1.804 11.045 11.371 1.00 90.19 83 LEU A O 1
ATOM 685 N N . ARG A 1 84 ? -3.284 10.021 12.724 1.00 91.69 84 ARG A N 1
ATOM 686 C CA . ARG A 1 84 ? -2.437 8.867 13.011 1.00 91.69 84 ARG A CA 1
ATOM 687 C C . ARG A 1 84 ? -2.106 8.109 11.721 1.00 91.69 84 ARG A C 1
ATOM 689 O O . ARG A 1 84 ? -3.020 7.593 11.067 1.00 91.69 84 ARG A O 1
ATOM 696 N N . PRO A 1 85 ? -0.816 7.973 11.362 1.00 92.12 85 PRO A N 1
ATOM 697 C CA . PRO A 1 85 ? -0.425 7.185 10.209 1.00 92.12 85 PRO A CA 1
ATOM 698 C C . PRO A 1 85 ? -0.421 5.693 10.550 1.00 92.12 85 PRO A C 1
ATOM 700 O O . PRO A 1 85 ? 0.185 5.278 11.545 1.00 92.12 85 PRO A O 1
ATOM 703 N N . PHE A 1 86 ? -1.022 4.863 9.698 1.00 91.69 86 PHE A N 1
ATOM 704 C CA . PHE A 1 86 ? -0.771 3.423 9.702 1.00 91.69 86 PHE A CA 1
ATOM 705 C C . PHE A 1 86 ? 0.184 3.058 8.553 1.00 91.69 86 PHE A C 1
ATOM 707 O O . PHE A 1 86 ? -0.037 3.455 7.404 1.00 91.69 86 PHE A O 1
ATOM 714 N N . PRO A 1 87 ? 1.296 2.360 8.853 1.00 94.81 87 PRO A N 1
ATOM 715 C CA . PRO A 1 87 ? 2.309 2.057 7.856 1.00 94.81 87 PRO A CA 1
ATOM 716 C C . PRO A 1 87 ? 1.880 0.877 6.979 1.00 94.81 87 PRO A C 1
ATOM 718 O O . PRO A 1 87 ? 1.632 -0.215 7.482 1.00 94.81 87 PRO A O 1
ATOM 721 N N . ILE A 1 88 ? 1.891 1.081 5.667 1.00 96.12 88 ILE A N 1
ATOM 722 C CA . ILE A 1 88 ? 1.809 0.041 4.645 1.00 96.12 88 ILE A CA 1
ATOM 723 C C . ILE A 1 88 ? 3.220 -0.498 4.411 1.00 96.12 88 ILE A C 1
ATOM 725 O O . ILE A 1 88 ? 4.125 0.251 4.022 1.00 96.12 88 ILE A O 1
ATOM 729 N N . ARG A 1 89 ? 3.425 -1.793 4.647 1.00 96.31 89 ARG A N 1
ATOM 730 C CA . ARG A 1 89 ? 4.746 -2.436 4.565 1.00 96.31 89 ARG A CA 1
ATOM 731 C C . ARG A 1 89 ? 4.741 -3.603 3.594 1.00 96.31 89 ARG A C 1
ATOM 733 O O . ARG A 1 89 ? 3.700 -4.186 3.308 1.00 96.31 89 ARG A O 1
ATOM 740 N N . ALA A 1 90 ? 5.931 -3.957 3.118 1.00 96.62 90 ALA A N 1
ATOM 741 C CA . ALA A 1 90 ? 6.107 -5.168 2.337 1.00 96.62 90 ALA A CA 1
ATOM 742 C C . ALA A 1 90 ? 5.868 -6.405 3.208 1.00 96.62 90 ALA A C 1
ATOM 744 O O . ALA A 1 90 ? 6.325 -6.459 4.353 1.00 96.62 90 ALA A O 1
ATOM 745 N N . ALA A 1 91 ? 5.241 -7.427 2.634 1.00 95.56 91 ALA A N 1
ATOM 746 C CA . ALA A 1 91 ? 5.214 -8.755 3.221 1.00 95.56 91 ALA A CA 1
ATOM 747 C C . ALA A 1 91 ? 6.651 -9.260 3.423 1.00 95.56 91 ALA A C 1
ATOM 749 O O . ALA A 1 91 ? 7.523 -9.096 2.560 1.00 95.56 91 ALA A O 1
ATOM 750 N N . GLN A 1 92 ? 6.907 -9.874 4.577 1.00 91.25 92 GLN A N 1
ATOM 751 C CA . GLN A 1 92 ? 8.247 -10.301 4.963 1.00 91.25 92 GLN A CA 1
ATOM 752 C C . GLN A 1 92 ? 8.853 -11.257 3.924 1.00 91.25 92 GLN A C 1
ATOM 754 O O . GLN A 1 92 ? 8.209 -12.203 3.479 1.00 91.25 92 GLN A O 1
ATOM 759 N N . GLY A 1 93 ? 10.103 -11.000 3.530 1.00 88.12 93 GLY A N 1
ATOM 760 C CA . GLY A 1 93 ? 10.841 -11.838 2.578 1.00 88.12 93 GLY A CA 1
ATOM 761 C C . GLY A 1 93 ? 10.423 -11.698 1.109 1.00 88.12 93 GLY A C 1
ATOM 762 O O . GLY A 1 93 ? 11.011 -12.363 0.256 1.00 88.12 93 GLY A O 1
ATOM 763 N N . THR A 1 94 ? 9.452 -10.837 0.786 1.00 90.12 94 THR A N 1
ATOM 764 C CA . THR A 1 94 ? 8.999 -10.648 -0.599 1.00 90.12 94 THR A CA 1
ATOM 765 C C . THR A 1 94 ? 9.916 -9.724 -1.401 1.00 90.12 94 THR A C 1
ATOM 767 O O . THR A 1 94 ? 10.480 -8.752 -0.890 1.00 90.12 94 THR A O 1
ATOM 770 N N . ARG A 1 95 ? 10.088 -10.064 -2.682 1.00 88.50 95 ARG A N 1
ATOM 771 C CA . ARG A 1 95 ? 10.900 -9.340 -3.667 1.00 88.50 95 ARG A CA 1
ATOM 772 C C . ARG A 1 95 ? 10.453 -9.715 -5.077 1.00 88.50 95 ARG A C 1
ATOM 774 O O . ARG A 1 95 ? 9.995 -10.838 -5.279 1.00 88.50 95 ARG A O 1
ATOM 781 N N . ALA A 1 96 ? 10.623 -8.811 -6.034 1.00 84.94 96 ALA A N 1
ATOM 782 C CA . ALA A 1 96 ? 10.305 -9.065 -7.438 1.00 84.94 96 ALA A CA 1
ATOM 783 C C . ALA A 1 96 ? 11.387 -8.504 -8.357 1.00 84.94 96 ALA A C 1
ATOM 785 O O . ALA A 1 96 ? 11.886 -7.411 -8.118 1.00 84.94 96 ALA A O 1
ATOM 786 N N . TYR A 1 97 ? 11.718 -9.228 -9.425 1.00 81.38 97 TYR A N 1
ATOM 787 C CA . TYR A 1 97 ? 12.549 -8.694 -10.503 1.00 81.38 97 TYR A CA 1
ATOM 788 C C . TYR A 1 97 ? 11.692 -7.846 -11.445 1.00 81.38 97 TYR A C 1
ATOM 790 O O . TYR A 1 97 ? 10.749 -8.359 -12.049 1.00 81.38 97 TYR A O 1
ATOM 798 N N . ILE A 1 98 ? 12.019 -6.562 -11.574 1.00 75.00 98 ILE A N 1
ATOM 799 C CA . ILE A 1 98 ? 11.286 -5.582 -12.376 1.00 75.00 98 ILE A CA 1
ATOM 800 C C . ILE A 1 98 ? 12.307 -4.798 -13.217 1.00 75.00 98 ILE A C 1
ATOM 802 O O . ILE A 1 98 ? 13.122 -4.067 -12.669 1.00 75.00 98 ILE A O 1
ATOM 806 N N . TYR A 1 99 ? 12.281 -4.975 -14.546 1.00 69.56 99 TYR A N 1
ATOM 807 C CA . TYR A 1 99 ? 13.246 -4.392 -15.506 1.00 69.56 99 TYR A CA 1
ATOM 808 C C . TYR A 1 99 ? 14.727 -4.585 -15.124 1.00 69.56 99 TYR A C 1
ATOM 810 O O . TYR A 1 99 ? 15.519 -3.655 -15.178 1.00 69.56 99 TYR A O 1
ATOM 818 N N . GLY A 1 100 ? 15.108 -5.802 -14.726 1.00 69.50 100 GLY A N 1
ATOM 819 C CA . GLY A 1 100 ? 16.496 -6.135 -14.371 1.00 69.50 100 GLY A CA 1
ATOM 820 C C . GLY A 1 100 ? 16.863 -5.863 -12.909 1.00 69.50 100 GLY A C 1
ATOM 821 O O . GLY A 1 100 ? 17.797 -6.482 -12.403 1.00 69.50 100 GLY A O 1
ATOM 822 N N . ASP A 1 101 ? 16.071 -5.062 -12.195 1.00 74.19 101 ASP A N 1
ATOM 823 C CA . ASP A 1 101 ? 16.282 -4.783 -10.777 1.00 74.19 101 ASP A CA 1
ATOM 824 C C . ASP A 1 101 ? 15.462 -5.709 -9.886 1.00 74.19 101 ASP A C 1
ATOM 826 O O . ASP A 1 101 ? 14.255 -5.875 -10.061 1.00 74.19 101 ASP A O 1
ATOM 830 N N . MET A 1 102 ? 16.092 -6.272 -8.856 1.00 81.69 102 MET A N 1
ATOM 831 C CA . MET A 1 102 ? 15.354 -6.904 -7.767 1.00 81.69 102 MET A CA 1
ATOM 832 C C . MET A 1 102 ? 14.792 -5.810 -6.855 1.00 81.69 102 MET A C 1
ATOM 834 O O . MET A 1 102 ? 15.541 -5.224 -6.074 1.00 81.69 102 MET A O 1
ATOM 838 N N . LEU A 1 103 ? 13.485 -5.560 -6.913 1.00 86.00 103 LEU A N 1
ATOM 839 C CA . LEU A 1 103 ? 12.803 -4.658 -5.995 1.00 86.00 103 LEU A CA 1
ATOM 840 C C . LEU A 1 103 ? 12.446 -5.373 -4.691 1.00 86.00 103 LEU A C 1
ATOM 842 O O . LEU A 1 103 ? 11.624 -6.290 -4.637 1.00 86.00 103 LEU A O 1
ATOM 846 N N . THR A 1 104 ? 13.068 -4.902 -3.620 1.00 90.81 104 THR A N 1
ATOM 847 C CA . THR A 1 104 ? 12.704 -5.149 -2.225 1.00 90.81 104 THR A CA 1
ATOM 848 C C . THR A 1 104 ? 11.587 -4.202 -1.784 1.00 90.81 104 THR A C 1
ATOM 850 O O . THR A 1 104 ? 11.305 -3.197 -2.439 1.00 90.81 104 THR A O 1
ATOM 853 N N . GLY A 1 105 ? 11.009 -4.446 -0.605 1.00 92.06 105 GLY A N 1
ATOM 854 C CA . GLY A 1 105 ? 10.060 -3.512 0.011 1.00 92.06 105 GLY A CA 1
ATOM 855 C C . GLY A 1 105 ? 10.579 -2.074 0.129 1.00 92.06 105 GLY A C 1
ATOM 856 O O . GLY A 1 105 ? 9.823 -1.131 -0.081 1.00 92.06 105 GLY A O 1
ATOM 857 N N . LYS A 1 106 ? 11.881 -1.889 0.387 1.00 91.75 106 LYS A N 1
ATOM 858 C CA . LYS A 1 106 ? 12.507 -0.560 0.431 1.00 91.75 106 LYS A CA 1
ATOM 859 C C . LYS A 1 106 ? 12.475 0.132 -0.930 1.00 91.75 106 LYS A C 1
ATOM 861 O O . LYS A 1 106 ? 12.090 1.294 -1.000 1.00 91.75 106 LYS A O 1
ATOM 866 N N . GLN A 1 107 ? 12.840 -0.575 -1.999 1.00 89.94 107 GLN A N 1
ATOM 867 C CA . GLN A 1 107 ? 12.833 0.003 -3.346 1.00 89.94 107 GLN A CA 1
ATOM 868 C C . GLN A 1 107 ? 11.413 0.289 -3.836 1.00 89.94 107 GLN A C 1
ATOM 870 O O . GLN A 1 107 ? 11.203 1.313 -4.476 1.00 89.94 107 GLN A O 1
ATOM 875 N N . VAL A 1 108 ? 10.426 -0.540 -3.478 1.00 93.19 108 VAL A N 1
ATOM 876 C CA . VAL A 1 108 ? 9.012 -0.219 -3.736 1.00 93.19 108 VAL A CA 1
ATOM 877 C C . VAL A 1 108 ? 8.633 1.096 -3.055 1.00 93.19 108 VAL A C 1
ATOM 879 O O . VAL A 1 108 ? 8.111 1.988 -3.717 1.00 93.19 108 VAL A O 1
ATOM 882 N N . VAL A 1 109 ? 8.948 1.267 -1.767 1.00 93.38 109 VAL A N 1
ATOM 883 C CA . VAL A 1 109 ? 8.645 2.511 -1.031 1.00 93.38 109 VAL A CA 1
ATOM 884 C C . VAL A 1 109 ? 9.341 3.721 -1.660 1.00 93.38 109 VAL A C 1
ATOM 886 O O . VAL A 1 109 ? 8.736 4.783 -1.772 1.00 93.38 109 VAL A O 1
ATOM 889 N N . GLN A 1 110 ? 10.586 3.566 -2.115 1.00 88.75 110 GLN A N 1
ATOM 890 C CA . GLN A 1 110 ? 11.321 4.626 -2.808 1.00 88.75 110 GLN A CA 1
ATOM 891 C C . GLN A 1 110 ? 10.698 4.974 -4.165 1.00 88.75 110 GLN A C 1
ATOM 893 O O . GLN A 1 110 ? 10.630 6.145 -4.514 1.00 88.75 110 GLN A O 1
ATOM 898 N N . GLN A 1 111 ? 10.216 3.995 -4.928 1.00 89.00 111 GLN A N 1
ATOM 899 C CA . GLN A 1 111 ? 9.749 4.218 -6.301 1.00 89.00 111 GLN A CA 1
ATOM 900 C C . GLN A 1 111 ? 8.247 4.518 -6.417 1.00 89.00 111 GLN A C 1
ATOM 902 O O . GLN A 1 111 ? 7.783 4.932 -7.478 1.00 89.00 111 GLN A O 1
ATOM 907 N N . THR A 1 112 ? 7.477 4.321 -5.344 1.00 92.38 112 THR A N 1
ATOM 908 C CA . THR A 1 112 ? 6.020 4.487 -5.382 1.00 92.38 112 THR A CA 1
ATOM 909 C C . THR A 1 112 ? 5.589 5.952 -5.391 1.00 92.38 112 THR A C 1
ATOM 911 O O . THR A 1 112 ? 5.735 6.686 -4.407 1.00 92.38 112 THR A O 1
ATOM 914 N N . TRP A 1 113 ? 4.931 6.328 -6.483 1.00 90.75 113 TRP A N 1
ATOM 915 C CA . TRP A 1 113 ? 4.271 7.615 -6.658 1.00 90.75 113 TRP A CA 1
ATOM 916 C C . TRP A 1 113 ? 2.888 7.653 -6.029 1.00 90.75 113 TRP A C 1
ATOM 918 O O . TRP A 1 113 ? 2.561 8.591 -5.299 1.00 90.75 113 TRP A O 1
ATOM 928 N N . ALA A 1 114 ? 2.082 6.635 -6.309 1.00 92.94 114 ALA A N 1
ATOM 929 C CA . ALA A 1 114 ? 0.702 6.590 -5.866 1.00 92.94 114 ALA A CA 1
ATOM 930 C C . ALA A 1 114 ? 0.215 5.158 -5.649 1.00 92.94 114 ALA A C 1
ATOM 932 O O . ALA A 1 114 ? 0.836 4.186 -6.085 1.00 92.94 114 ALA A O 1
ATOM 933 N N . MET A 1 115 ? -0.922 5.054 -4.975 1.00 95.62 115 MET A N 1
ATOM 934 C CA . MET A 1 115 ? -1.722 3.845 -4.861 1.00 95.62 115 MET A CA 1
ATOM 935 C C . MET A 1 115 ? -3.013 4.021 -5.661 1.00 95.62 115 MET A C 1
ATOM 937 O O . MET A 1 115 ? -3.657 5.066 -5.572 1.00 95.62 115 MET A O 1
ATOM 941 N N . ARG A 1 116 ? -3.396 2.989 -6.408 1.00 94.50 116 ARG A N 1
ATOM 942 C CA . ARG A 1 116 ? -4.634 2.919 -7.192 1.00 94.50 116 ARG A CA 1
ATOM 943 C C . ARG A 1 116 ? -5.426 1.688 -6.775 1.00 94.50 116 ARG A C 1
ATOM 945 O O . ARG A 1 116 ? -4.839 0.690 -6.367 1.00 94.50 116 ARG A O 1
ATOM 952 N N . GLY A 1 117 ? -6.742 1.744 -6.917 1.00 94.25 117 GLY A N 1
ATOM 953 C CA . GLY A 1 117 ? -7.613 0.587 -6.757 1.00 94.25 117 GLY A CA 1
ATOM 954 C C . GLY A 1 117 ? -8.956 0.792 -7.444 1.00 94.25 117 GLY A C 1
ATOM 955 O O . GLY A 1 117 ? -9.168 1.767 -8.168 1.00 94.25 117 GLY A O 1
ATOM 956 N N . THR A 1 118 ? -9.859 -0.146 -7.210 1.00 93.88 118 THR A N 1
ATOM 957 C CA . THR A 1 118 ? -11.227 -0.156 -7.734 1.00 93.88 118 THR A CA 1
ATOM 958 C C . THR A 1 118 ? -12.214 -0.364 -6.595 1.00 93.88 118 THR A C 1
ATOM 960 O O . THR A 1 118 ? -11.887 -1.008 -5.598 1.00 93.88 118 THR A O 1
ATOM 963 N N . ALA A 1 119 ? -13.419 0.177 -6.728 1.00 90.88 119 ALA A N 1
ATOM 964 C CA . ALA A 1 119 ? -14.529 -0.208 -5.869 1.00 90.88 119 ALA A CA 1
ATOM 965 C C . ALA A 1 119 ? -14.946 -1.670 -6.154 1.00 90.88 119 ALA A C 1
ATOM 967 O O . ALA A 1 119 ? -14.593 -2.214 -7.204 1.00 90.88 119 ALA A O 1
ATOM 968 N N . PRO A 1 120 ? -15.713 -2.325 -5.260 1.00 89.50 120 PRO A N 1
ATOM 969 C CA . PRO A 1 120 ? -16.154 -3.711 -5.460 1.00 89.50 120 PRO A CA 1
ATOM 970 C C . PRO A 1 120 ? -16.953 -3.963 -6.749 1.00 89.50 120 PRO A C 1
ATOM 972 O O . PRO A 1 120 ? -16.997 -5.092 -7.228 1.00 89.50 120 PRO A O 1
ATOM 975 N N . ASP A 1 121 ? -17.574 -2.927 -7.316 1.00 89.94 121 ASP A N 1
ATOM 976 C CA . ASP A 1 121 ? -18.287 -2.979 -8.598 1.00 89.94 121 ASP A CA 1
ATOM 977 C C . ASP A 1 121 ? -17.360 -2.838 -9.826 1.00 89.94 121 ASP A C 1
ATOM 979 O O . ASP A 1 121 ? -17.818 -2.902 -10.965 1.00 89.94 121 ASP A O 1
ATOM 983 N N . GLY A 1 122 ? -16.053 -2.670 -9.603 1.00 89.75 122 GLY A N 1
ATOM 984 C CA . GLY A 1 122 ? -15.032 -2.492 -10.632 1.00 89.75 122 GLY A CA 1
ATOM 985 C C . GLY A 1 122 ? -14.772 -1.037 -11.027 1.00 89.75 122 GLY A C 1
ATOM 986 O O . GLY A 1 122 ? -13.881 -0.796 -11.844 1.00 89.75 122 GLY A O 1
ATOM 987 N N . THR A 1 123 ? -15.490 -0.064 -10.455 1.00 91.56 123 THR A N 1
ATOM 988 C CA . THR A 1 123 ? -15.290 1.360 -10.754 1.00 91.56 123 THR A CA 1
ATOM 989 C C . THR A 1 123 ? -13.876 1.793 -10.347 1.00 91.56 123 THR A C 1
ATOM 991 O O . THR A 1 123 ? -13.518 1.654 -9.173 1.00 91.56 123 THR A O 1
ATOM 994 N N . PRO A 1 124 ? -13.045 2.318 -11.271 1.00 89.69 124 PRO A N 1
ATOM 995 C CA . PRO A 1 124 ? -11.724 2.834 -10.931 1.00 89.69 124 PRO A CA 1
ATOM 996 C C . PRO A 1 124 ? -11.821 4.008 -9.964 1.00 89.69 124 PRO A C 1
ATOM 998 O O . PRO A 1 124 ? -12.637 4.911 -10.152 1.00 89.69 124 PRO A O 1
ATOM 1001 N N . PHE A 1 125 ? -10.957 4.015 -8.955 1.00 83.50 125 PHE A N 1
ATOM 1002 C CA . PHE A 1 125 ? -10.819 5.147 -8.053 1.00 83.50 125 PHE A CA 1
ATOM 1003 C C . PHE A 1 125 ? -9.628 6.024 -8.454 1.00 83.50 125 PHE A C 1
ATOM 1005 O O . PHE A 1 125 ? -8.687 5.557 -9.101 1.00 83.50 125 PHE A O 1
ATOM 1012 N N . GLY A 1 126 ? -9.682 7.301 -8.067 1.00 81.75 126 GLY A N 1
ATOM 1013 C CA . GLY A 1 126 ? -8.56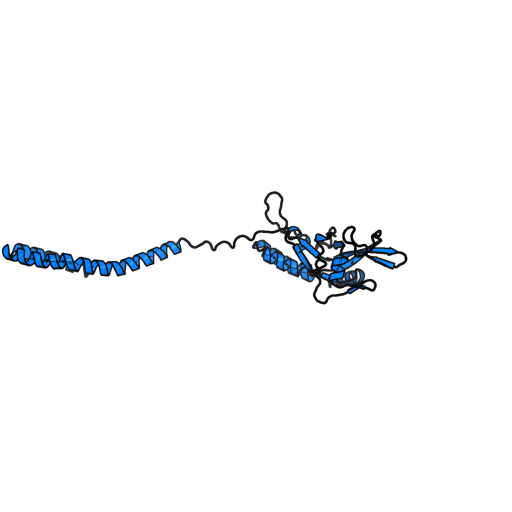9 8.229 -8.246 1.00 81.75 126 GLY A CA 1
ATOM 1014 C C . GLY A 1 126 ? -7.310 7.777 -7.504 1.00 81.75 126 GLY A C 1
ATOM 1015 O O . GLY A 1 126 ? -7.359 6.997 -6.553 1.00 81.75 126 GLY A O 1
ATOM 1016 N N . ASP A 1 127 ? -6.161 8.282 -7.936 1.00 90.19 127 ASP A N 1
ATOM 1017 C CA . ASP A 1 127 ? -4.881 7.904 -7.346 1.00 90.19 127 ASP A CA 1
ATOM 1018 C C . ASP A 1 127 ? -4.674 8.573 -5.978 1.00 90.19 127 ASP A C 1
ATOM 1020 O O . ASP A 1 127 ? -4.806 9.790 -5.827 1.00 90.19 127 ASP A O 1
ATOM 1024 N N . LYS A 1 128 ? -4.271 7.784 -4.975 1.00 91.50 128 LYS A N 1
ATOM 1025 C CA . LYS A 1 128 ? -3.733 8.300 -3.711 1.00 91.50 128 LYS A CA 1
ATOM 1026 C C . LYS A 1 128 ? -2.236 8.521 -3.870 1.00 91.50 128 LYS A C 1
ATOM 1028 O O . LYS A 1 128 ? -1.448 7.584 -3.739 1.00 91.50 128 LYS A O 1
ATOM 1033 N N . SER A 1 129 ? -1.843 9.759 -4.140 1.00 90.94 129 SER A N 1
ATOM 1034 C CA . SER A 1 129 ? -0.433 10.149 -4.204 1.00 90.94 129 SER A CA 1
ATOM 1035 C C . SER A 1 129 ? 0.227 10.114 -2.825 1.00 90.94 129 SER A C 1
ATOM 1037 O O . SER A 1 129 ? -0.376 10.516 -1.827 1.00 90.94 129 SER A O 1
ATOM 1039 N N . PHE A 1 130 ? 1.490 9.692 -2.778 1.00 90.25 130 PHE A N 1
ATOM 1040 C CA . PHE A 1 130 ? 2.320 9.772 -1.577 1.00 90.25 130 PHE A CA 1
ATOM 1041 C C . PHE A 1 130 ? 3.300 10.937 -1.697 1.00 90.25 130 PHE A C 1
ATOM 1043 O O . PHE A 1 130 ? 4.061 11.034 -2.663 1.00 90.25 130 PHE A O 1
ATOM 1050 N N . THR A 1 131 ? 3.304 11.823 -0.704 1.00 86.75 131 THR A N 1
ATOM 1051 C CA . THR A 1 131 ? 4.350 12.843 -0.573 1.00 86.75 131 THR A CA 1
ATOM 1052 C C . THR A 1 131 ? 5.622 12.233 0.026 1.00 86.75 131 THR A C 1
ATOM 1054 O O . THR A 1 131 ? 5.624 11.085 0.475 1.00 86.75 131 THR A O 1
ATOM 1057 N N . ALA A 1 132 ? 6.709 13.006 0.073 1.00 83.06 132 ALA A N 1
ATOM 1058 C CA . ALA A 1 132 ? 7.949 12.608 0.748 1.00 83.06 132 ALA A CA 1
ATOM 1059 C C . ALA A 1 132 ? 7.723 12.172 2.194 1.00 83.06 132 ALA A C 1
ATOM 1061 O O . ALA A 1 132 ? 8.212 11.141 2.633 1.00 83.06 132 ALA A O 1
ATOM 1062 N N . GLU A 1 133 ? 6.918 12.940 2.920 1.00 86.81 133 GLU A N 1
ATOM 1063 C CA . GLU A 1 133 ? 6.637 12.746 4.339 1.00 86.81 133 GLU A CA 1
ATOM 1064 C C . GLU A 1 133 ? 5.848 11.448 4.586 1.00 86.81 133 GLU A C 1
ATOM 1066 O O . GLU A 1 133 ? 5.953 10.817 5.648 1.00 86.81 133 GLU A O 1
ATOM 1071 N N . MET A 1 134 ? 5.080 11.025 3.577 1.00 90.44 134 MET A N 1
ATOM 1072 C CA . MET A 1 134 ? 4.310 9.783 3.566 1.00 90.44 134 MET A CA 1
ATOM 1073 C C . MET A 1 134 ? 5.145 8.566 3.144 1.00 90.44 134 MET A C 1
ATOM 1075 O O . MET A 1 134 ? 4.650 7.444 3.240 1.00 90.44 134 MET A O 1
ATOM 1079 N N . ARG A 1 135 ? 6.401 8.758 2.723 1.00 90.31 135 ARG A N 1
ATOM 1080 C CA . ARG A 1 135 ? 7.353 7.695 2.380 1.00 90.31 135 ARG A CA 1
ATOM 1081 C C . ARG A 1 135 ? 8.461 7.620 3.425 1.00 90.31 135 ARG A C 1
ATOM 1083 O O . ARG A 1 135 ? 9.367 8.443 3.457 1.00 90.31 135 ARG A O 1
ATOM 1090 N N . ASP A 1 136 ? 8.426 6.596 4.267 1.00 91.56 136 ASP A N 1
ATOM 1091 C CA . ASP A 1 136 ? 9.514 6.325 5.204 1.00 91.56 136 ASP A CA 1
ATOM 1092 C C . ASP A 1 136 ? 10.522 5.365 4.566 1.00 91.56 136 ASP A C 1
ATOM 1094 O O . ASP A 1 136 ? 10.274 4.165 4.463 1.00 91.56 136 ASP A O 1
ATOM 1098 N N . THR A 1 137 ? 11.657 5.891 4.108 1.00 88.25 137 THR A N 1
ATOM 1099 C CA . THR A 1 137 ? 12.723 5.093 3.477 1.00 88.25 137 THR A CA 1
ATOM 1100 C C . THR A 1 137 ? 13.742 4.541 4.479 1.00 88.25 137 THR A C 1
ATOM 1102 O O . THR A 1 137 ? 14.501 3.629 4.131 1.00 88.25 137 THR A O 1
ATOM 1105 N N . VAL A 1 138 ? 13.744 5.060 5.714 1.00 89.56 138 VAL A N 1
ATOM 1106 C CA . VAL A 1 138 ? 14.589 4.591 6.823 1.00 89.56 138 VAL A CA 1
ATOM 1107 C C . VAL A 1 138 ? 13.969 3.340 7.439 1.00 89.56 138 VAL A C 1
ATOM 1109 O O . VAL A 1 138 ? 14.653 2.332 7.598 1.00 89.56 138 VAL A O 1
ATOM 1112 N N . ASN A 1 139 ? 12.658 3.375 7.687 1.00 92.62 139 ASN A N 1
ATOM 1113 C CA . ASN A 1 139 ? 11.842 2.238 8.104 1.00 92.62 139 ASN A CA 1
ATOM 1114 C C . ASN A 1 139 ? 10.802 1.921 7.015 1.00 92.62 139 ASN A C 1
ATOM 1116 O O . ASN A 1 139 ? 9.629 2.260 7.204 1.00 92.62 139 ASN A O 1
ATOM 1120 N N . PRO A 1 140 ? 11.192 1.236 5.916 1.00 93.06 140 PRO A N 1
ATOM 1121 C CA . PRO A 1 140 ? 10.412 1.070 4.687 1.00 93.06 140 PRO A CA 1
ATOM 1122 C C . PRO A 1 140 ? 8.898 0.954 4.892 1.00 93.06 140 PRO A C 1
ATOM 1124 O O . PRO A 1 140 ? 8.392 -0.104 5.282 1.00 93.06 140 PRO A O 1
ATOM 1127 N N . ALA A 1 141 ? 8.187 2.054 4.645 1.00 95.94 141 ALA A N 1
ATOM 1128 C CA . ALA A 1 141 ? 6.731 2.115 4.658 1.00 95.94 141 ALA A CA 1
ATOM 1129 C C . ALA A 1 141 ? 6.183 3.259 3.802 1.00 95.94 141 ALA A C 1
ATOM 1131 O O . ALA A 1 141 ? 6.759 4.345 3.743 1.00 95.94 141 ALA A O 1
ATOM 1132 N N . LEU A 1 142 ? 5.008 3.026 3.222 1.00 95.50 142 LEU A N 1
ATOM 1133 C CA . LEU A 1 142 ? 4.107 4.090 2.779 1.00 95.50 142 LEU A CA 1
ATOM 1134 C C . LEU A 1 142 ? 3.119 4.379 3.912 1.00 95.50 142 LEU A C 1
ATOM 1136 O O . LEU A 1 142 ? 2.794 3.481 4.684 1.00 95.50 142 LEU A O 1
ATOM 1140 N N . LYS A 1 143 ? 2.648 5.614 4.050 1.00 93.62 143 LYS A N 1
ATOM 1141 C CA . LYS A 1 143 ? 1.738 6.001 5.136 1.00 93.62 143 LYS A CA 1
ATOM 1142 C C . LYS A 1 143 ? 0.363 6.330 4.573 1.00 93.62 143 LYS A C 1
ATOM 1144 O O . LYS A 1 143 ? 0.247 7.220 3.736 1.00 93.62 143 LYS A O 1
ATOM 1149 N N . LEU A 1 144 ? -0.662 5.649 5.071 1.00 91.81 144 LEU A N 1
ATOM 1150 C CA . LEU A 1 144 ? -2.043 6.131 5.024 1.00 91.81 144 LEU A CA 1
ATOM 1151 C C . LEU A 1 144 ? -2.411 6.705 6.386 1.00 91.81 144 LEU A C 1
ATOM 1153 O O . LEU A 1 144 ? -1.769 6.392 7.389 1.00 91.81 144 LEU A O 1
ATOM 1157 N N . LEU A 1 145 ? -3.425 7.558 6.418 1.00 91.19 145 LEU A N 1
ATOM 1158 C CA . LEU A 1 145 ? -3.926 8.164 7.643 1.00 91.19 145 LEU A CA 1
ATOM 1159 C C . LEU A 1 145 ? -5.224 7.486 8.060 1.00 91.19 145 LEU A C 1
ATOM 1161 O O . LEU A 1 145 ? -6.013 7.081 7.211 1.00 91.19 145 LEU A O 1
ATOM 1165 N N . MET A 1 146 ? -5.492 7.418 9.364 1.00 89.75 146 MET A N 1
ATOM 1166 C CA . MET A 1 146 ? -6.773 6.904 9.861 1.00 89.75 146 MET A CA 1
ATOM 1167 C C . MET A 1 146 ? -7.968 7.625 9.231 1.00 89.75 146 MET A C 1
ATOM 1169 O O . MET A 1 146 ? -8.950 6.965 8.904 1.00 89.75 146 MET A O 1
ATOM 1173 N N . LYS A 1 147 ? -7.854 8.930 8.954 1.00 88.81 147 LYS A N 1
ATOM 1174 C CA . LYS A 1 147 ? -8.894 9.704 8.265 1.00 88.81 147 LYS A CA 1
ATOM 1175 C C . LYS A 1 147 ? -9.177 9.286 6.825 1.00 88.81 147 LYS A C 1
ATOM 1177 O O . LYS A 1 147 ? -10.216 9.671 6.319 1.00 88.81 147 LYS A O 1
ATOM 1182 N N . ASP A 1 148 ? -8.275 8.539 6.183 1.00 86.94 148 ASP A N 1
ATOM 1183 C CA . ASP A 1 148 ? -8.534 7.957 4.863 1.00 86.94 148 ASP A CA 1
ATOM 1184 C C . ASP A 1 148 ? -9.553 6.793 4.971 1.00 86.94 148 ASP A C 1
ATOM 1186 O O . ASP A 1 148 ? -10.165 6.407 3.988 1.00 86.94 148 ASP A O 1
ATOM 1190 N N . VAL A 1 149 ? -9.755 6.193 6.152 1.00 86.12 149 VAL A N 1
ATOM 1191 C CA . VAL A 1 149 ? -10.701 5.070 6.350 1.00 86.12 149 VAL A CA 1
ATOM 1192 C C . VAL A 1 149 ? -11.842 5.434 7.297 1.00 86.12 149 VAL A C 1
ATOM 1194 O O . VAL A 1 149 ? -12.960 4.950 7.165 1.00 86.12 149 VAL A O 1
ATOM 1197 N N . VAL A 1 150 ? -11.571 6.265 8.292 1.00 85.81 150 VAL A N 1
ATOM 1198 C CA . VAL A 1 150 ? -12.533 6.727 9.287 1.00 85.81 150 VAL A CA 1
ATOM 1199 C C . VAL A 1 150 ? -12.505 8.248 9.250 1.00 85.81 150 VAL A C 1
ATOM 1201 O O . VAL A 1 150 ? -11.677 8.857 9.898 1.00 85.81 150 VAL A O 1
ATOM 1204 N N . TYR A 1 151 ? -13.337 8.915 8.474 1.00 81.69 151 TYR A N 1
ATOM 1205 C CA . TYR A 1 151 ? -13.274 10.376 8.378 1.00 81.69 151 TYR A CA 1
ATOM 1206 C C . TYR A 1 151 ? -14.089 11.049 9.492 1.00 81.69 151 TYR A C 1
ATOM 1208 O O . TYR A 1 151 ? -14.926 10.419 10.134 1.00 81.69 151 TYR A O 1
ATOM 1216 N N . THR A 1 152 ? -13.858 12.336 9.733 1.00 75.25 152 THR A N 1
ATOM 1217 C CA . THR A 1 152 ? -14.743 13.178 10.552 1.00 75.25 152 THR A CA 1
ATOM 1218 C C . THR A 1 152 ? -15.379 14.244 9.668 1.00 75.25 152 THR A C 1
ATOM 1220 O O . THR A 1 152 ? -14.759 14.729 8.718 1.00 75.25 152 THR A O 1
ATOM 1223 N N . THR A 1 153 ? -16.630 14.604 9.950 1.00 67.81 153 THR A N 1
ATOM 1224 C CA . THR A 1 153 ? -17.275 15.759 9.313 1.00 67.81 153 THR A CA 1
ATOM 1225 C C . THR A 1 153 ? -16.884 17.039 10.043 1.00 67.81 153 THR A C 1
ATOM 1227 O O . THR A 1 153 ? -16.638 17.033 11.246 1.00 67.81 153 THR A O 1
ATOM 1230 N N . THR A 1 154 ? -16.871 18.161 9.325 1.00 61.88 154 THR A N 1
ATOM 1231 C CA . THR A 1 154 ? -16.529 19.482 9.881 1.00 61.88 154 THR A CA 1
ATOM 1232 C C . THR A 1 154 ? -17.552 20.021 10.881 1.00 61.88 154 THR A C 1
ATOM 1234 O O . THR A 1 154 ? -17.302 21.052 11.495 1.00 61.88 154 THR A O 1
ATOM 1237 N N . GLN A 1 155 ? -18.726 19.395 10.986 1.00 63.72 155 GLN A N 1
ATOM 1238 C CA . GLN A 1 155 ? -19.840 19.891 11.795 1.00 63.72 155 GLN A CA 1
ATOM 1239 C C . GLN A 1 155 ? -19.826 19.313 13.214 1.00 63.72 155 GLN A C 1
ATOM 1241 O O . GLN A 1 155 ? -20.080 20.055 14.160 1.00 63.72 155 GLN A O 1
ATOM 1246 N N . ASP A 1 156 ? -19.468 18.032 13.373 1.00 68.06 156 ASP A N 1
ATOM 1247 C CA . ASP A 1 156 ? -19.770 17.305 14.613 1.00 68.06 156 ASP A CA 1
ATOM 1248 C C . ASP A 1 156 ? -18.561 16.555 15.199 1.00 68.06 156 ASP A C 1
ATOM 1250 O O . ASP A 1 156 ? -18.715 15.863 16.208 1.00 68.06 156 ASP A O 1
ATOM 1254 N N . ASP A 1 157 ? -17.398 16.591 14.525 1.00 72.50 157 ASP A N 1
ATOM 1255 C CA . ASP A 1 157 ? -16.187 15.795 14.825 1.00 72.50 157 ASP A CA 1
ATOM 1256 C C . ASP A 1 157 ? -16.461 14.300 15.076 1.00 72.50 157 ASP A C 1
ATOM 1258 O O . ASP A 1 157 ? -15.651 13.565 15.646 1.00 72.50 157 ASP A O 1
ATOM 1262 N N . THR A 1 158 ? -17.624 13.821 14.635 1.00 82.00 158 THR A N 1
ATOM 1263 C CA . THR A 1 158 ? -18.073 12.459 14.869 1.00 82.00 158 THR A CA 1
ATOM 1264 C C . THR A 1 158 ? -17.405 11.568 13.832 1.00 82.00 158 THR A C 1
ATOM 1266 O O . THR A 1 158 ? -17.606 11.786 12.633 1.00 82.00 158 THR A O 1
ATOM 1269 N N . PRO A 1 159 ? -16.601 10.573 14.254 1.00 83.69 159 PRO A N 1
ATOM 1270 C CA . PRO A 1 159 ? -15.978 9.652 13.320 1.00 83.69 159 PRO A CA 1
ATOM 1271 C C . PRO A 1 159 ? -17.056 8.879 12.564 1.00 83.69 159 PRO A C 1
ATOM 1273 O O . PRO A 1 159 ? -17.982 8.336 13.167 1.00 83.69 159 PRO A O 1
ATOM 1276 N N . LEU A 1 160 ? -16.919 8.825 11.247 1.00 85.44 160 LEU A N 1
ATOM 1277 C CA . LEU A 1 160 ? -17.743 8.062 10.326 1.00 85.44 160 LEU A CA 1
ATOM 1278 C C . LEU A 1 160 ? -16.839 7.098 9.570 1.00 85.44 160 LEU A C 1
ATOM 1280 O O . LEU A 1 160 ? -15.719 7.433 9.188 1.00 85.44 160 LEU A O 1
ATOM 1284 N N . LEU A 1 161 ? -17.320 5.880 9.355 1.00 84.25 161 LEU A N 1
ATOM 1285 C CA . LEU A 1 161 ? -16.567 4.902 8.588 1.00 84.25 161 LEU A CA 1
ATOM 1286 C C . LEU A 1 161 ? -16.662 5.262 7.103 1.00 84.25 161 LEU A C 1
ATOM 1288 O O . LEU A 1 161 ? -17.719 5.100 6.489 1.00 84.25 161 LEU A O 1
ATOM 1292 N N . GLU A 1 162 ? -15.562 5.754 6.537 1.00 71.75 162 GLU A N 1
ATOM 1293 C CA . GLU A 1 162 ? -15.441 5.959 5.101 1.00 71.75 162 GLU A CA 1
ATOM 1294 C C . GLU A 1 162 ? -15.283 4.604 4.420 1.00 71.75 162 GLU A C 1
ATOM 1296 O O . GLU A 1 162 ? -14.464 3.765 4.801 1.00 71.75 162 GLU A O 1
ATOM 1301 N N . GLY A 1 163 ? -16.088 4.367 3.391 1.00 65.75 163 GLY A N 1
ATOM 1302 C CA . GLY A 1 163 ? -16.074 3.086 2.703 1.00 65.75 163 GLY A CA 1
ATOM 1303 C C . GLY A 1 163 ? -14.836 2.872 1.837 1.00 65.75 163 GLY A C 1
ATOM 1304 O O . GLY A 1 163 ? -14.485 1.725 1.617 1.00 65.75 163 GLY A O 1
ATOM 1305 N N . PHE A 1 164 ? -14.172 3.918 1.336 1.00 76.25 164 PHE A N 1
ATOM 1306 C CA . PHE A 1 164 ? -13.339 3.767 0.135 1.00 76.25 164 PHE A CA 1
ATOM 1307 C C . PHE A 1 164 ? -12.107 2.894 0.341 1.00 76.25 164 PHE A C 1
ATOM 1309 O O . PHE A 1 164 ? -12.016 1.827 -0.255 1.00 76.25 164 PHE A O 1
ATOM 1316 N N . PHE A 1 165 ? -11.176 3.287 1.211 1.00 85.50 165 PHE A N 1
ATOM 1317 C CA . PHE A 1 165 ? -9.991 2.467 1.483 1.00 85.50 165 PHE A CA 1
ATOM 1318 C C . PHE A 1 165 ? -10.326 1.212 2.305 1.00 85.50 165 PHE A C 1
ATOM 1320 O O . PHE A 1 165 ? -9.505 0.307 2.423 1.00 85.50 165 PHE A O 1
ATOM 1327 N N . LEU A 1 166 ? -11.540 1.113 2.844 1.00 89.12 166 LEU A N 1
ATOM 1328 C CA . LEU A 1 166 ? -12.018 -0.106 3.481 1.00 89.12 166 LEU A CA 1
ATOM 1329 C C . LEU A 1 166 ? -12.482 -1.159 2.460 1.00 89.12 166 LEU A C 1
ATOM 1331 O O . LEU A 1 166 ? -12.241 -2.350 2.647 1.00 89.12 166 LEU A O 1
ATOM 1335 N N . THR A 1 167 ? -13.148 -0.727 1.387 1.00 89.94 167 THR A N 1
ATOM 1336 C CA . THR A 1 167 ? -13.754 -1.594 0.364 1.00 89.94 167 THR A CA 1
ATOM 1337 C C . THR A 1 167 ? -12.939 -1.670 -0.921 1.00 89.94 167 THR A C 1
ATOM 1339 O O . THR A 1 167 ? -13.323 -2.396 -1.837 1.00 89.94 167 THR A O 1
ATOM 1342 N N . LEU A 1 168 ? -11.813 -0.958 -0.999 1.00 92.38 168 LEU A N 1
ATOM 1343 C CA . LEU A 1 168 ? -10.941 -0.955 -2.166 1.00 92.38 168 LEU A CA 1
ATOM 1344 C C . LEU A 1 168 ? -10.519 -2.387 -2.530 1.00 92.38 168 LEU A C 1
ATOM 1346 O O . LEU A 1 168 ? -10.234 -3.218 -1.663 1.00 92.38 168 LEU A O 1
ATOM 1350 N N . ARG A 1 169 ? -10.499 -2.675 -3.827 1.00 94.12 169 ARG A N 1
ATOM 1351 C CA . ARG A 1 169 ? -10.045 -3.930 -4.432 1.00 94.12 169 ARG A CA 1
ATOM 1352 C C . ARG A 1 169 ? -9.032 -3.631 -5.521 1.00 94.12 169 ARG A C 1
ATOM 1354 O O . ARG A 1 169 ? -8.951 -2.506 -6.016 1.00 94.12 169 ARG A O 1
ATOM 1361 N N . ASP A 1 170 ? -8.278 -4.650 -5.908 1.00 96.12 170 ASP A N 1
ATOM 1362 C CA . ASP A 1 170 ? -7.288 -4.589 -6.981 1.00 96.12 170 ASP A CA 1
ATOM 1363 C C . ASP A 1 170 ? -6.240 -3.497 -6.729 1.00 96.12 170 ASP A C 1
ATOM 1365 O O . ASP A 1 170 ? -5.847 -2.756 -7.631 1.00 96.12 170 ASP A O 1
ATOM 1369 N N . VAL A 1 171 ? -5.820 -3.385 -5.467 1.00 96.69 171 VAL A N 1
ATOM 1370 C CA . VAL A 1 171 ? -4.938 -2.316 -5.008 1.00 96.69 171 VAL A CA 1
ATOM 1371 C C . VAL A 1 171 ? -3.531 -2.532 -5.539 1.00 96.69 171 VAL A C 1
ATOM 1373 O O . VAL A 1 171 ? -2.904 -3.558 -5.270 1.00 96.69 171 VAL A O 1
ATOM 1376 N N . VAL A 1 172 ? -3.015 -1.531 -6.245 1.00 97.19 172 VAL A N 1
ATOM 1377 C CA . VAL A 1 172 ? -1.664 -1.511 -6.808 1.00 97.19 172 VAL A CA 1
ATOM 1378 C C . VAL A 1 172 ? -0.926 -0.236 -6.434 1.00 97.19 172 VAL A C 1
ATOM 1380 O O . VAL A 1 172 ? -1.514 0.838 -6.322 1.00 97.19 172 VAL A O 1
ATOM 1383 N N . PHE A 1 173 ? 0.388 -0.353 -6.293 1.00 96.75 173 PHE A N 1
ATOM 1384 C CA . PHE A 1 173 ? 1.306 0.770 -6.150 1.00 96.75 173 PHE A CA 1
ATOM 1385 C C . PHE A 1 173 ? 1.987 1.019 -7.484 1.00 96.75 173 PHE A C 1
ATOM 1387 O O . PHE A 1 173 ? 2.497 0.082 -8.106 1.00 96.75 173 PHE A O 1
ATOM 1394 N N . ILE A 1 174 ? 1.981 2.275 -7.920 1.00 94.50 174 ILE A N 1
ATOM 1395 C CA . ILE A 1 174 ? 2.483 2.673 -9.231 1.00 94.50 174 ILE A CA 1
ATOM 1396 C C . ILE A 1 174 ? 3.726 3.545 -9.111 1.00 94.50 174 ILE A C 1
ATOM 1398 O O . ILE A 1 174 ? 3.856 4.349 -8.184 1.00 94.50 174 ILE A O 1
ATOM 1402 N N . ARG A 1 175 ? 4.622 3.407 -10.084 1.00 90.94 175 ARG A N 1
ATOM 1403 C CA . ARG A 1 175 ? 5.763 4.298 -10.306 1.00 90.94 175 ARG A CA 1
ATOM 1404 C C . ARG A 1 175 ? 5.652 4.969 -11.668 1.00 90.94 175 ARG A C 1
ATOM 1406 O O . ARG A 1 175 ? 5.021 4.429 -12.576 1.00 90.94 175 ARG A O 1
ATOM 1413 N N . ASN A 1 176 ? 6.334 6.095 -11.817 1.00 90.31 176 ASN A N 1
ATOM 1414 C CA . ASN A 1 176 ? 6.479 6.781 -13.092 1.00 90.31 176 ASN A CA 1
ATOM 1415 C C . ASN A 1 176 ? 7.815 6.401 -13.740 1.00 90.31 176 ASN A C 1
ATOM 1417 O O . ASN A 1 176 ? 8.857 6.392 -13.079 1.00 90.31 176 ASN A O 1
ATOM 1421 N N . LEU A 1 177 ? 7.772 6.098 -15.033 1.00 88.50 177 LEU A N 1
ATOM 1422 C CA . LEU A 1 177 ? 8.917 5.699 -15.837 1.00 88.50 177 LEU A CA 1
ATOM 1423 C C . LEU A 1 177 ? 9.085 6.639 -17.027 1.00 88.50 177 LEU A C 1
ATOM 1425 O O . LEU A 1 177 ? 8.113 7.079 -17.647 1.00 88.50 177 LEU A O 1
ATOM 1429 N N . HIS A 1 178 ? 10.337 6.899 -17.368 1.00 89.88 178 HIS A N 1
ATOM 1430 C CA . HIS A 1 178 ? 10.740 7.466 -18.640 1.00 89.88 178 HIS A CA 1
ATOM 1431 C C . HIS A 1 178 ? 11.324 6.355 -19.506 1.00 89.88 178 HIS A C 1
ATOM 1433 O O . HIS A 1 178 ? 12.131 5.561 -19.019 1.00 89.88 178 HIS A O 1
ATOM 1439 N N . ILE A 1 179 ? 10.903 6.293 -20.767 1.00 89.19 179 ILE A N 1
ATOM 1440 C CA . ILE A 1 179 ? 11.396 5.302 -21.721 1.00 89.19 179 ILE A CA 1
ATOM 1441 C C . ILE A 1 179 ? 11.995 6.048 -22.902 1.00 89.19 179 ILE A C 1
ATOM 1443 O O . ILE A 1 179 ? 11.286 6.745 -23.628 1.00 89.19 179 ILE A O 1
ATOM 1447 N N . GLU A 1 180 ? 13.294 5.868 -23.118 1.00 89.56 180 GLU A N 1
ATOM 1448 C CA . GLU A 1 180 ? 14.008 6.433 -24.259 1.00 89.56 180 GLU A CA 1
ATOM 1449 C C . GLU A 1 180 ? 14.784 5.320 -24.961 1.00 89.56 180 GLU A C 1
ATOM 1451 O O . GLU A 1 180 ? 15.599 4.640 -24.352 1.00 89.56 180 GLU A O 1
ATOM 1456 N N . LYS A 1 181 ? 14.506 5.094 -26.253 1.00 89.25 181 LYS A N 1
ATOM 1457 C CA . LYS A 1 181 ? 15.173 4.063 -27.081 1.00 89.25 181 LYS A CA 1
ATOM 1458 C C . LYS A 1 181 ? 15.136 2.635 -26.497 1.00 89.25 181 LYS A C 1
ATOM 1460 O O . LYS A 1 181 ? 15.952 1.801 -26.870 1.00 89.25 181 LYS A O 1
ATOM 1465 N N . GLY A 1 182 ? 14.156 2.341 -25.641 1.00 83.44 182 GLY A N 1
ATOM 1466 C CA . GLY A 1 182 ? 13.999 1.046 -24.969 1.00 83.44 182 GLY A CA 1
ATOM 1467 C C . GLY A 1 182 ? 14.613 0.986 -23.568 1.00 83.44 182 GLY A C 1
ATOM 1468 O O . GLY A 1 182 ? 14.284 0.073 -22.814 1.00 83.44 182 GLY A O 1
ATOM 1469 N N . ASP A 1 183 ? 15.414 1.980 -23.183 1.00 85.56 183 ASP A N 1
ATOM 1470 C CA . ASP A 1 183 ? 15.955 2.089 -21.834 1.00 85.56 183 ASP A CA 1
ATOM 1471 C C . ASP A 1 183 ? 14.914 2.696 -20.899 1.00 85.56 183 ASP A C 1
ATOM 1473 O O . ASP A 1 183 ? 14.285 3.713 -21.199 1.00 85.56 183 ASP A O 1
ATOM 1477 N N . THR A 1 184 ? 14.724 2.050 -19.751 1.00 85.19 184 THR A N 1
ATOM 1478 C CA . THR A 1 184 ? 13.738 2.452 -18.748 1.00 85.19 184 THR A CA 1
ATOM 1479 C C . THR A 1 184 ? 14.440 3.127 -17.579 1.00 85.19 184 THR A C 1
ATOM 1481 O O . THR A 1 184 ? 15.289 2.522 -16.931 1.00 85.19 184 THR A O 1
ATOM 1484 N N . THR A 1 185 ? 14.049 4.362 -17.271 1.00 86.31 185 THR A N 1
ATOM 1485 C CA . THR A 1 185 ? 14.561 5.126 -16.126 1.00 86.31 185 THR A CA 1
ATOM 1486 C C . THR A 1 185 ? 13.423 5.496 -15.184 1.00 86.31 185 THR A C 1
ATOM 1488 O O . THR A 1 185 ? 12.345 5.910 -15.609 1.00 86.31 185 THR A O 1
ATOM 1491 N N . PHE A 1 186 ? 13.651 5.354 -13.879 1.00 85.56 186 PHE A N 1
ATOM 1492 C CA . PHE A 1 186 ? 12.695 5.802 -12.873 1.00 85.56 186 PHE A CA 1
ATOM 1493 C C . PHE A 1 186 ? 12.665 7.333 -12.770 1.00 85.56 186 PHE A C 1
ATOM 1495 O O . PHE A 1 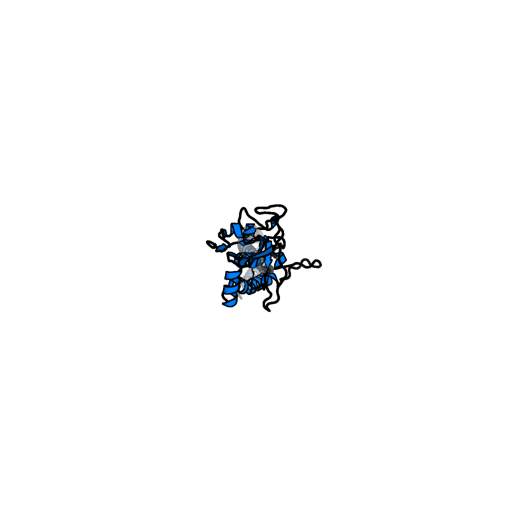186 ? 13.682 7.975 -12.489 1.00 85.56 186 PHE A O 1
ATOM 1502 N N . CYS A 1 187 ? 11.468 7.902 -12.911 1.00 85.62 187 CYS A N 1
ATOM 1503 C CA . CYS A 1 187 ? 11.193 9.295 -12.582 1.00 85.62 187 CYS A CA 1
ATOM 1504 C C . CYS A 1 187 ? 10.978 9.409 -11.060 1.00 85.62 187 CYS A C 1
ATOM 1506 O O . CYS A 1 187 ? 9.901 9.082 -10.570 1.00 85.62 187 CYS A O 1
ATOM 1508 N N . GLY A 1 188 ? 11.985 9.842 -10.302 1.00 77.56 188 GLY A N 1
ATOM 1509 C CA . GLY A 1 188 ? 11.876 10.190 -8.867 1.00 77.56 188 GLY A CA 1
ATOM 1510 C C . GLY A 1 188 ? 11.050 11.450 -8.540 1.00 77.56 188 GLY A C 1
ATOM 1511 O O . GLY A 1 188 ? 10.137 11.788 -9.276 1.00 77.56 188 GLY A O 1
ATOM 1512 N N . TYR A 1 189 ? 11.332 12.156 -7.435 1.00 75.94 189 TYR A N 1
ATOM 1513 C CA . TYR A 1 189 ? 10.472 13.244 -6.912 1.00 75.94 189 TYR A CA 1
ATOM 1514 C C . TYR A 1 189 ? 11.201 14.560 -6.709 1.00 75.94 189 TYR A C 1
ATOM 1516 O O . TYR A 1 189 ? 12.246 14.562 -6.067 1.00 75.94 189 TYR A O 1
ATOM 1524 N N . GLU A 1 190 ? 10.614 15.665 -7.182 1.00 65.19 190 GLU A N 1
ATOM 1525 C CA . GLU A 1 190 ? 11.244 16.993 -7.332 1.00 65.19 190 GLU A CA 1
ATOM 1526 C C . GLU A 1 190 ? 12.056 17.466 -6.117 1.00 65.19 190 GLU A C 1
ATOM 1528 O O . GLU A 1 190 ? 13.079 18.119 -6.292 1.00 65.19 190 GLU A O 1
ATOM 1533 N N . LYS A 1 191 ? 11.662 17.063 -4.902 1.00 59.97 191 LYS A N 1
ATOM 1534 C CA . LYS A 1 191 ? 12.318 17.434 -3.641 1.00 59.97 191 LYS A CA 1
ATOM 1535 C C . LYS A 1 191 ? 13.212 16.364 -2.975 1.00 59.97 191 LYS A C 1
ATOM 1537 O O . LYS A 1 191 ? 13.983 16.729 -2.097 1.00 59.97 191 LYS A O 1
ATOM 1542 N N . ASP A 1 192 ? 13.183 15.091 -3.396 1.00 61.09 192 ASP A N 1
ATOM 1543 C CA . ASP A 1 192 ? 13.865 13.969 -2.693 1.00 61.09 192 ASP A CA 1
ATOM 1544 C C . ASP A 1 192 ? 14.636 12.990 -3.617 1.00 61.09 192 ASP A C 1
ATOM 1546 O O . ASP A 1 192 ? 14.897 11.843 -3.244 1.00 61.09 192 ASP A O 1
ATOM 1550 N N . TYR A 1 193 ? 14.912 13.376 -4.866 1.00 56.69 193 TYR A N 1
ATOM 1551 C CA . TYR A 1 193 ? 15.170 12.466 -5.996 1.00 56.69 193 TYR A CA 1
ATOM 1552 C C . TYR A 1 193 ? 16.275 11.395 -5.781 1.00 56.69 193 TYR A C 1
ATOM 1554 O O . TYR A 1 193 ? 17.451 11.702 -5.618 1.00 56.69 193 TYR A O 1
ATOM 1562 N N . SER A 1 194 ? 15.897 10.116 -5.930 1.00 60.03 194 SER A N 1
ATOM 1563 C CA . SER A 1 194 ? 16.791 8.958 -6.166 1.00 60.03 194 SER A CA 1
ATOM 1564 C C . SER A 1 194 ? 16.806 8.502 -7.645 1.00 60.03 194 SER A C 1
ATOM 1566 O O . SER A 1 194 ? 17.218 7.386 -7.945 1.00 60.03 194 SER A O 1
ATOM 1568 N N . GLY A 1 195 ? 16.352 9.355 -8.575 1.00 63.31 195 GLY A N 1
ATOM 1569 C CA . GLY A 1 195 ? 16.242 9.095 -10.025 1.00 63.31 195 GLY A CA 1
ATOM 1570 C C . GLY A 1 195 ? 16.419 10.372 -10.868 1.00 63.31 195 GLY A C 1
ATOM 1571 O O . GLY A 1 195 ? 16.836 11.397 -10.333 1.00 63.31 195 GLY A O 1
ATOM 1572 N N . SER A 1 196 ? 16.080 10.353 -12.160 1.00 71.56 196 SER A N 1
ATOM 1573 C CA . SER A 1 196 ? 16.225 11.521 -13.055 1.00 71.56 196 SER A CA 1
ATOM 1574 C C . SER A 1 196 ? 14.916 12.299 -13.211 1.00 71.56 196 SER A C 1
ATOM 1576 O O . SER A 1 196 ? 13.857 11.693 -13.382 1.00 71.56 196 SER A O 1
ATOM 1578 N N . ILE A 1 197 ? 14.973 13.639 -13.202 1.00 79.00 197 ILE A N 1
ATOM 1579 C CA . ILE A 1 197 ? 13.808 14.489 -13.507 1.00 79.00 197 ILE A CA 1
ATOM 1580 C C . ILE A 1 197 ? 13.532 14.409 -15.008 1.00 79.00 197 ILE A C 1
ATOM 1582 O O . ILE A 1 197 ? 14.120 15.136 -15.805 1.00 79.00 197 ILE A O 1
ATOM 1586 N N . GLN A 1 198 ? 12.669 13.477 -15.397 1.00 84.00 198 GLN A N 1
ATOM 1587 C CA . GLN A 1 198 ? 12.350 13.200 -16.793 1.00 84.00 198 GLN A CA 1
ATOM 1588 C C . GLN A 1 198 ? 10.845 13.239 -17.034 1.00 84.00 198 GLN A C 1
ATOM 1590 O O . GLN A 1 198 ? 10.037 13.016 -16.130 1.00 84.00 198 GLN A O 1
ATOM 1595 N N . ARG A 1 199 ? 10.463 13.510 -18.287 1.00 86.56 199 ARG A N 1
ATOM 1596 C CA . ARG A 1 199 ? 9.063 13.467 -18.707 1.00 86.56 199 ARG A CA 1
ATOM 1597 C C . ARG A 1 199 ? 8.547 12.034 -18.607 1.00 86.56 199 ARG A C 1
ATOM 1599 O O . ARG A 1 199 ? 9.067 11.142 -19.274 1.00 86.56 199 ARG A O 1
ATOM 1606 N N . VAL A 1 200 ? 7.488 11.831 -17.832 1.00 89.00 200 VAL A N 1
ATOM 1607 C CA . VAL A 1 200 ? 6.856 10.515 -17.695 1.00 89.00 200 VAL A CA 1
ATOM 1608 C C . VAL A 1 200 ? 6.380 10.028 -19.063 1.00 89.00 200 VAL A C 1
ATOM 1610 O O . VAL A 1 200 ? 5.667 10.740 -19.772 1.00 89.00 200 VAL A O 1
ATOM 1613 N N . SER A 1 201 ? 6.822 8.831 -19.433 1.00 90.75 201 SER A N 1
ATOM 1614 C CA . SER A 1 201 ? 6.417 8.128 -20.654 1.00 90.75 201 SER A CA 1
ATOM 1615 C C . SER A 1 201 ? 5.401 7.033 -20.339 1.00 90.75 201 SER A C 1
ATOM 1617 O O . SER A 1 201 ? 4.461 6.839 -21.102 1.00 90.75 201 SER A O 1
ATOM 1619 N N . GLU A 1 202 ? 5.552 6.361 -19.193 1.00 90.19 202 GLU A N 1
ATOM 1620 C CA . GLU A 1 202 ? 4.700 5.244 -18.784 1.00 90.19 202 GLU A CA 1
ATOM 1621 C C . GLU A 1 202 ? 4.544 5.174 -17.255 1.00 90.19 202 GLU A C 1
ATOM 1623 O O . GLU A 1 202 ? 5.398 5.648 -16.501 1.00 90.19 202 GLU A O 1
ATOM 1628 N N . GLN A 1 203 ? 3.444 4.573 -16.792 1.00 91.31 203 GLN A N 1
ATOM 1629 C CA . GLN A 1 203 ? 3.253 4.176 -15.397 1.00 91.31 203 GLN A CA 1
ATOM 1630 C C . GLN A 1 203 ? 3.273 2.654 -15.287 1.00 91.31 203 GLN A C 1
ATOM 1632 O O . GLN A 1 203 ? 2.594 1.968 -16.048 1.00 91.31 203 GLN A O 1
ATOM 1637 N N . ASP A 1 204 ? 3.990 2.134 -14.296 1.00 91.19 204 ASP A N 1
ATOM 1638 C CA . ASP A 1 204 ? 4.091 0.693 -14.056 1.00 91.19 204 ASP A CA 1
ATOM 1639 C C . ASP A 1 204 ? 3.720 0.339 -12.616 1.00 91.19 204 ASP A C 1
ATOM 1641 O O . ASP A 1 204 ? 3.919 1.132 -11.694 1.00 91.19 204 ASP A O 1
ATOM 1645 N N . THR A 1 205 ? 3.192 -0.868 -12.426 1.00 94.50 205 THR A N 1
ATOM 1646 C CA . THR A 1 205 ? 2.914 -1.428 -11.103 1.00 94.50 205 THR A CA 1
ATOM 1647 C C . THR A 1 205 ? 4.195 -2.006 -10.519 1.00 94.50 205 THR A C 1
ATOM 1649 O O . THR A 1 205 ? 4.876 -2.791 -11.174 1.00 94.50 205 THR A O 1
ATOM 1652 N N . VAL A 1 206 ? 4.483 -1.654 -9.268 1.00 94.94 206 VAL A N 1
ATOM 1653 C CA . VAL A 1 206 ? 5.652 -2.149 -8.519 1.00 94.94 206 VAL A CA 1
ATOM 1654 C C . VAL A 1 206 ? 5.294 -3.036 -7.337 1.00 94.94 206 VAL A C 1
ATOM 1656 O O . VAL A 1 206 ? 6.150 -3.759 -6.826 1.00 94.94 206 VAL A O 1
ATOM 1659 N N . ALA A 1 207 ? 4.045 -2.984 -6.885 1.00 97.19 207 ALA A N 1
ATOM 1660 C CA . ALA A 1 207 ? 3.522 -3.833 -5.828 1.00 97.19 207 ALA A CA 1
ATOM 1661 C C . ALA A 1 207 ? 1.992 -3.863 -5.865 1.00 97.19 207 ALA A C 1
ATOM 1663 O O . ALA A 1 207 ? 1.361 -3.007 -6.484 1.00 97.19 207 ALA A O 1
ATOM 1664 N N . TYR A 1 208 ? 1.400 -4.817 -5.157 1.00 97.44 208 TYR A N 1
ATOM 1665 C CA . TYR A 1 208 ? -0.045 -4.907 -4.955 1.00 97.44 208 TYR A CA 1
ATOM 1666 C C . TYR A 1 208 ? -0.382 -5.301 -3.516 1.00 97.44 208 TYR A C 1
ATOM 1668 O O . TYR A 1 208 ? 0.473 -5.848 -2.817 1.00 97.44 208 TYR A O 1
ATOM 1676 N N . VAL A 1 209 ? -1.612 -5.033 -3.076 1.00 97.44 209 VAL A N 1
ATOM 1677 C CA . VAL A 1 209 ? -2.168 -5.596 -1.834 1.00 97.44 209 VAL A CA 1
ATOM 1678 C C . VAL A 1 209 ? -3.144 -6.712 -2.207 1.00 97.44 209 VAL A C 1
ATOM 1680 O O . VAL A 1 209 ? -4.029 -6.458 -3.026 1.00 97.44 209 VAL A O 1
ATOM 1683 N N . PRO A 1 210 ? -3.019 -7.922 -1.629 1.00 97.00 210 PRO A N 1
ATOM 1684 C CA . PRO A 1 210 ? -3.932 -9.012 -1.941 1.00 97.00 210 PRO A CA 1
ATOM 1685 C C . PRO A 1 210 ? -5.392 -8.710 -1.574 1.00 97.00 210 PRO A C 1
ATOM 1687 O O . PRO A 1 210 ? -5.665 -8.339 -0.428 1.00 97.00 210 PRO A O 1
ATOM 1690 N N . ASN A 1 211 ? -6.341 -8.961 -2.482 1.00 96.06 211 ASN A N 1
ATOM 1691 C CA . ASN A 1 211 ? -7.773 -8.741 -2.224 1.00 96.06 211 ASN A CA 1
ATOM 1692 C C . ASN A 1 211 ? -8.249 -9.521 -0.996 1.00 96.06 211 ASN A C 1
ATOM 1694 O O . ASN A 1 211 ? -8.942 -8.966 -0.145 1.00 96.06 211 ASN A O 1
ATOM 1698 N N . ALA A 1 212 ? -7.783 -10.762 -0.835 1.00 95.19 212 ALA A N 1
ATOM 1699 C CA . ALA A 1 212 ? -8.121 -11.604 0.312 1.00 95.19 212 ALA A CA 1
ATOM 1700 C C . ALA A 1 212 ? -7.781 -10.961 1.674 1.00 95.19 212 ALA A C 1
ATOM 1702 O O . ALA A 1 212 ? -8.456 -11.228 2.671 1.00 95.19 212 ALA A O 1
ATOM 1703 N N . GLN A 1 213 ? -6.746 -10.111 1.748 1.00 95.81 213 GLN A N 1
ATOM 1704 C CA . GLN A 1 213 ? -6.410 -9.395 2.985 1.00 95.81 213 GLN A CA 1
ATOM 1705 C C . GLN A 1 213 ? -7.427 -8.289 3.278 1.00 95.81 213 GLN A C 1
ATOM 1707 O O . GLN A 1 213 ? -7.899 -8.182 4.411 1.00 95.81 213 GLN A O 1
ATOM 1712 N N . LEU A 1 214 ? -7.797 -7.509 2.260 1.00 95.00 214 LEU A N 1
ATOM 1713 C CA . LEU A 1 214 ? -8.758 -6.411 2.381 1.00 95.00 214 LEU A CA 1
ATOM 1714 C C . LEU A 1 214 ? -10.174 -6.934 2.662 1.00 95.00 214 LEU A C 1
ATOM 1716 O O . LEU A 1 214 ? -10.847 -6.442 3.564 1.00 95.00 214 LEU A O 1
ATOM 1720 N N . GLU A 1 215 ? -10.586 -7.999 1.976 1.00 94.94 215 GLU A N 1
ATOM 1721 C CA . GLU A 1 215 ? -11.875 -8.671 2.183 1.00 94.94 215 GLU A CA 1
ATOM 1722 C C . GLU A 1 215 ? -12.014 -9.242 3.596 1.00 94.94 215 GLU A C 1
ATOM 1724 O O . GLU A 1 215 ? -13.070 -9.124 4.217 1.00 94.94 215 GLU A O 1
ATOM 1729 N N . LYS A 1 216 ? -10.940 -9.827 4.141 1.00 95.88 216 LYS A N 1
ATOM 1730 C CA . LYS A 1 216 ? -10.924 -10.319 5.524 1.00 95.88 216 LYS A CA 1
ATOM 1731 C C . LYS A 1 216 ? -10.948 -9.177 6.541 1.00 95.88 216 LYS A C 1
ATOM 1733 O O . LYS A 1 216 ? -11.537 -9.321 7.612 1.00 95.88 216 LYS A O 1
ATOM 1738 N N . ALA A 1 217 ? -10.277 -8.069 6.239 1.00 95.25 217 ALA A N 1
ATOM 1739 C CA . ALA A 1 217 ? -10.160 -6.929 7.137 1.00 95.25 217 ALA A CA 1
ATOM 1740 C C . ALA A 1 217 ? -11.461 -6.132 7.253 1.00 95.25 217 ALA A C 1
ATOM 1742 O O . ALA A 1 217 ? -11.816 -5.709 8.352 1.00 95.25 217 ALA A O 1
ATOM 1743 N N . GLU A 1 218 ? -12.187 -5.966 6.147 1.00 95.00 218 GLU A N 1
ATOM 1744 C CA . GLU A 1 218 ? -13.396 -5.149 6.077 1.00 95.00 218 GLU A CA 1
ATOM 1745 C C . GLU A 1 218 ? -14.414 -5.419 7.208 1.00 95.00 218 GLU A C 1
ATOM 1747 O O . GLU A 1 218 ? -14.718 -4.490 7.968 1.00 95.00 218 GLU A O 1
ATOM 1752 N N . PRO A 1 219 ? -14.930 -6.651 7.399 1.00 95.44 219 PRO A N 1
ATOM 1753 C CA . PRO A 1 219 ? -15.904 -6.920 8.456 1.00 95.44 219 PRO A CA 1
ATOM 1754 C C . PRO A 1 219 ? -15.324 -6.723 9.864 1.00 95.44 219 PRO A C 1
ATOM 1756 O O . PRO A 1 219 ? -16.053 -6.342 10.781 1.00 95.44 219 PRO A O 1
ATOM 1759 N N . LEU A 1 220 ? -14.017 -6.938 10.050 1.00 96.44 220 LEU A N 1
ATOM 1760 C CA . LEU A 1 220 ? -13.353 -6.764 11.343 1.00 96.44 220 LEU A CA 1
ATOM 1761 C C . LEU A 1 220 ? -13.249 -5.285 11.724 1.00 96.44 220 LEU A C 1
ATOM 1763 O O . LEU A 1 220 ? -13.524 -4.934 12.871 1.00 96.44 220 LEU A O 1
ATOM 1767 N N . VAL A 1 221 ? -12.903 -4.416 10.769 1.00 95.25 221 VAL A N 1
ATOM 1768 C CA . VAL A 1 221 ? -12.876 -2.962 10.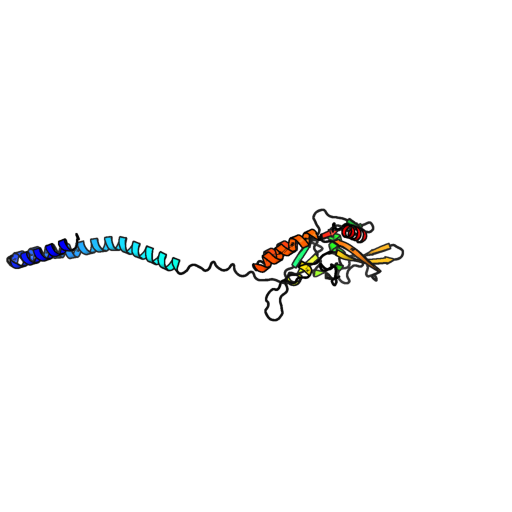991 1.00 95.25 221 VAL A CA 1
ATOM 1769 C C . VAL A 1 221 ? -14.284 -2.453 11.280 1.00 95.25 221 VAL A C 1
ATOM 1771 O O . VAL A 1 221 ? -14.464 -1.714 12.241 1.00 95.25 221 VAL A O 1
ATOM 1774 N N . ARG A 1 222 ? -15.303 -2.892 10.523 1.00 94.62 222 ARG A N 1
ATOM 1775 C CA . ARG A 1 222 ? -16.708 -2.522 10.788 1.00 94.62 222 ARG A CA 1
ATOM 1776 C C . ARG A 1 222 ? -17.135 -2.901 12.208 1.00 94.62 222 ARG A C 1
ATOM 1778 O O . ARG A 1 222 ? -17.739 -2.089 12.904 1.00 94.62 222 ARG A O 1
ATOM 1785 N N . ALA A 1 223 ? -16.787 -4.108 12.655 1.00 95.44 223 ALA A N 1
ATOM 1786 C CA . ALA A 1 223 ? -17.111 -4.586 13.997 1.00 95.44 223 ALA A CA 1
ATOM 1787 C C . ALA A 1 223 ? -16.356 -3.836 15.109 1.00 95.44 223 ALA A C 1
ATOM 1789 O O . ALA A 1 223 ? -16.930 -3.594 16.170 1.00 95.44 223 ALA A O 1
ATOM 1790 N N . ALA A 1 224 ? -15.089 -3.477 14.889 1.00 94.44 224 ALA A N 1
ATOM 1791 C CA . ALA A 1 224 ? -14.300 -2.677 15.826 1.00 94.44 224 ALA A CA 1
ATOM 1792 C C . ALA A 1 224 ? -14.827 -1.235 15.914 1.00 94.44 224 ALA A C 1
ATOM 1794 O O . ALA A 1 224 ? -15.085 -0.727 17.005 1.00 94.44 224 ALA A O 1
ATOM 1795 N N . PHE A 1 225 ? -15.097 -0.616 14.765 1.00 93.25 225 PHE A N 1
ATOM 1796 C CA . PHE A 1 225 ? -15.648 0.731 14.671 1.00 93.25 225 PHE A CA 1
ATOM 1797 C C . PHE A 1 225 ? -17.018 0.846 15.354 1.00 93.25 225 PHE A C 1
ATOM 1799 O O . PHE A 1 225 ? -17.237 1.775 16.125 1.00 93.25 225 PHE A O 1
ATOM 1806 N N . ALA A 1 226 ? -17.911 -0.133 15.163 1.00 92.94 226 ALA A N 1
ATOM 1807 C CA . ALA A 1 226 ? -19.218 -0.167 15.829 1.00 92.94 226 ALA A CA 1
ATOM 1808 C C . ALA A 1 226 ? -19.124 -0.209 17.369 1.00 92.94 226 ALA A C 1
ATOM 1810 O O . ALA A 1 226 ? -20.066 0.178 18.056 1.00 92.94 226 ALA A O 1
ATOM 1811 N N . LYS A 1 227 ? -17.989 -0.664 17.914 1.00 93.00 227 LYS A N 1
ATOM 1812 C CA . LYS A 1 227 ? -17.692 -0.670 19.356 1.00 93.00 227 LYS A CA 1
ATOM 1813 C C . LYS A 1 227 ? -16.945 0.586 19.822 1.00 93.00 227 LYS A C 1
ATOM 1815 O O . LYS A 1 227 ? -16.676 0.708 21.012 1.00 93.00 227 LYS A O 1
ATOM 1820 N N . GLY A 1 228 ? -16.588 1.493 18.911 1.00 90.44 228 GLY A N 1
ATOM 1821 C CA . GLY A 1 228 ? -15.721 2.639 19.194 1.00 90.44 228 GLY A CA 1
ATOM 1822 C C . GLY A 1 228 ? -14.256 2.264 19.452 1.00 90.44 228 GLY A C 1
ATOM 1823 O O . GLY A 1 228 ? -13.539 3.045 20.071 1.00 90.44 228 GLY A O 1
ATOM 1824 N N . ASP A 1 229 ? -13.812 1.081 19.010 1.00 92.81 229 ASP A N 1
ATOM 1825 C CA . ASP A 1 229 ? -12.447 0.575 19.210 1.00 92.81 229 ASP A CA 1
ATOM 1826 C C . ASP A 1 229 ? -11.541 0.975 18.032 1.00 92.81 229 ASP A C 1
ATOM 1828 O O . ASP A 1 229 ? -11.269 0.203 17.105 1.00 92.81 229 ASP A O 1
ATOM 1832 N N . TYR A 1 230 ? -11.104 2.235 18.037 1.00 91.19 230 TYR A N 1
ATOM 1833 C CA . TYR A 1 230 ? -10.259 2.800 16.983 1.00 91.19 230 TYR A CA 1
ATOM 1834 C C . TYR A 1 230 ? -8.842 2.214 16.977 1.00 91.19 230 TYR A C 1
ATOM 1836 O O . TYR A 1 230 ? -8.210 2.160 15.921 1.00 91.19 230 TYR A O 1
ATOM 1844 N N . GLU A 1 231 ? -8.342 1.738 18.121 1.00 92.94 231 GLU A N 1
ATOM 1845 C CA . GLU A 1 231 ? -7.050 1.049 18.195 1.00 92.94 231 GLU A CA 1
ATOM 1846 C C . GLU A 1 231 ? -7.110 -0.276 17.444 1.00 92.94 231 GLU A C 1
ATOM 1848 O O . GLU A 1 231 ? -6.188 -0.631 16.706 1.00 92.94 231 GLU A O 1
ATOM 1853 N N . GLN A 1 232 ? -8.209 -1.009 17.595 1.00 95.06 232 GLN A N 1
ATOM 1854 C CA . GLN A 1 232 ? -8.398 -2.245 16.863 1.00 95.06 232 GLN A CA 1
ATOM 1855 C C . GLN A 1 232 ? -8.580 -1.988 15.364 1.00 95.06 232 GLN A C 1
ATOM 1857 O O . GLN A 1 232 ? -7.978 -2.708 14.565 1.00 95.06 232 GLN A O 1
ATOM 1862 N N . CYS A 1 233 ? -9.310 -0.937 14.965 1.00 93.81 233 CYS A N 1
ATOM 1863 C CA . CYS A 1 233 ? -9.359 -0.501 13.563 1.00 93.81 233 CYS A CA 1
ATOM 1864 C C . CYS A 1 233 ? -7.948 -0.261 13.004 1.00 93.81 233 CYS A C 1
ATOM 1866 O O . CYS A 1 233 ? -7.604 -0.806 11.956 1.00 93.81 233 CYS A O 1
ATOM 1868 N N . TYR A 1 234 ? -7.112 0.484 13.735 1.00 93.75 234 TYR A N 1
ATOM 1869 C CA . TYR A 1 234 ? -5.724 0.758 13.360 1.00 93.75 234 TYR A CA 1
ATOM 1870 C C . TYR A 1 234 ? -4.915 -0.529 13.146 1.00 93.75 234 TYR A C 1
ATOM 1872 O O . TYR A 1 234 ? -4.296 -0.705 12.097 1.00 93.75 234 TYR A O 1
ATOM 1880 N N . LYS A 1 235 ? -4.948 -1.460 14.108 1.00 94.94 235 LYS A N 1
ATOM 1881 C CA . LYS A 1 235 ? -4.190 -2.725 14.042 1.00 94.94 235 LYS A CA 1
ATOM 1882 C C . LYS A 1 235 ? -4.617 -3.606 12.870 1.00 94.94 235 LYS A C 1
ATOM 1884 O O . LYS A 1 235 ? -3.772 -4.217 12.210 1.00 94.94 235 LYS A O 1
ATOM 1889 N N . ILE A 1 236 ? -5.924 -3.673 12.605 1.00 95.94 236 ILE A N 1
ATOM 1890 C CA . ILE A 1 236 ? -6.462 -4.431 11.472 1.00 95.94 236 ILE A CA 1
ATOM 1891 C C . ILE A 1 236 ? -5.974 -3.814 10.159 1.00 95.94 236 ILE A C 1
ATOM 1893 O O . ILE A 1 236 ? -5.438 -4.536 9.322 1.00 95.94 236 ILE A O 1
ATOM 1897 N N . LEU A 1 237 ? -6.093 -2.493 9.997 1.00 93.94 237 LEU A N 1
ATOM 1898 C CA . LEU A 1 237 ? -5.679 -1.785 8.781 1.00 93.94 237 LEU A CA 1
ATOM 1899 C C . LEU A 1 237 ? -4.173 -1.881 8.530 1.00 93.94 237 LEU A C 1
ATOM 1901 O O . LEU A 1 237 ? -3.760 -2.169 7.408 1.00 93.94 237 LEU A O 1
ATOM 1905 N N . GLN A 1 238 ? -3.362 -1.725 9.579 1.00 93.75 238 GLN A N 1
ATOM 1906 C CA . GLN A 1 238 ? -1.910 -1.901 9.521 1.00 93.75 238 GLN A CA 1
ATOM 1907 C C . GLN A 1 238 ? -1.517 -3.287 8.990 1.00 93.75 238 GLN A C 1
ATOM 1909 O O . GLN A 1 238 ? -0.518 -3.423 8.291 1.00 93.75 238 GLN A O 1
ATOM 1914 N N . THR A 1 239 ? -2.298 -4.316 9.320 1.00 94.19 239 THR A N 1
ATOM 1915 C CA . THR A 1 239 ? -2.052 -5.685 8.852 1.00 94.19 239 THR A CA 1
ATOM 1916 C C . THR A 1 239 ? -2.584 -5.897 7.434 1.00 94.19 239 THR A C 1
ATOM 1918 O O . THR A 1 239 ? -1.917 -6.520 6.611 1.00 94.19 239 THR A O 1
ATOM 1921 N N . ALA A 1 240 ? -3.781 -5.385 7.143 1.00 95.19 240 ALA A N 1
ATOM 1922 C CA . ALA A 1 240 ? -4.484 -5.592 5.880 1.00 95.19 240 ALA A CA 1
ATOM 1923 C C . ALA A 1 240 ? -3.774 -4.945 4.688 1.00 95.19 240 ALA A C 1
ATOM 1925 O O . ALA A 1 240 ? -3.739 -5.512 3.603 1.00 95.19 240 ALA A O 1
ATOM 1926 N N . TYR A 1 241 ? -3.185 -3.769 4.898 1.00 94.88 241 TYR A N 1
ATOM 1927 C CA . TYR A 1 241 ? -2.405 -3.066 3.888 1.00 94.88 241 TYR A CA 1
ATOM 1928 C C . TYR A 1 241 ? -0.947 -3.545 3.878 1.00 94.88 241 TYR A C 1
ATOM 1930 O O . TYR A 1 241 ? -0.006 -2.768 4.042 1.00 94.88 241 TYR A O 1
ATOM 1938 N N . THR A 1 242 ? -0.754 -4.847 3.671 1.00 96.31 242 THR A N 1
ATOM 1939 C CA . THR A 1 242 ? 0.571 -5.436 3.456 1.00 96.31 242 THR A CA 1
ATOM 1940 C C . THR A 1 242 ? 0.772 -5.696 1.968 1.00 96.31 242 THR A C 1
ATOM 1942 O O . THR A 1 242 ? 0.043 -6.477 1.357 1.00 96.31 242 THR A O 1
ATOM 1945 N N . PHE A 1 243 ? 1.773 -5.054 1.367 1.00 97.38 243 PHE A N 1
ATOM 1946 C CA . PHE A 1 243 ? 2.006 -5.146 -0.071 1.00 97.38 243 PHE A CA 1
ATOM 1947 C C . PHE A 1 243 ? 3.009 -6.236 -0.447 1.00 97.38 243 PHE A C 1
ATOM 1949 O O . PHE A 1 243 ? 3.904 -6.587 0.321 1.00 97.38 243 PHE A O 1
ATOM 1956 N N . ILE A 1 244 ? 2.903 -6.736 -1.673 1.00 96.62 244 ILE A N 1
ATOM 1957 C CA . ILE A 1 244 ? 3.834 -7.694 -2.268 1.00 96.62 244 ILE A CA 1
ATOM 1958 C C . ILE A 1 244 ? 4.403 -7.064 -3.547 1.00 96.62 244 ILE A C 1
ATOM 1960 O O . ILE A 1 244 ? 3.617 -6.675 -4.415 1.00 96.62 244 ILE A O 1
ATOM 1964 N N . PRO A 1 245 ? 5.738 -6.935 -3.685 1.00 96.25 245 PRO A N 1
ATOM 1965 C CA . PRO A 1 245 ? 6.360 -6.473 -4.922 1.00 96.25 245 PRO A CA 1
ATOM 1966 C C . PRO A 1 245 ? 5.972 -7.352 -6.116 1.00 96.25 245 PRO A C 1
ATOM 1968 O O . PRO A 1 245 ? 5.976 -8.578 -6.010 1.00 96.25 245 PRO A O 1
ATOM 1971 N N . ILE A 1 246 ? 5.642 -6.730 -7.248 1.00 94.69 246 ILE A N 1
ATOM 1972 C CA . ILE A 1 246 ? 5.219 -7.412 -8.481 1.00 94.69 246 ILE A CA 1
ATOM 1973 C C . ILE A 1 246 ? 5.353 -6.461 -9.676 1.00 94.69 246 ILE A C 1
ATOM 1975 O O . ILE A 1 246 ? 5.232 -5.253 -9.494 1.00 94.69 246 ILE A O 1
ATOM 1979 N N . THR A 1 247 ? 5.547 -6.980 -10.892 1.00 90.81 247 THR A N 1
ATOM 1980 C CA . THR A 1 247 ? 5.440 -6.161 -12.117 1.00 90.81 247 THR A CA 1
ATOM 1981 C C . THR A 1 247 ? 3.982 -5.956 -12.535 1.00 90.81 247 THR A C 1
ATOM 1983 O O . THR A 1 247 ? 3.122 -6.797 -12.252 1.00 90.81 247 THR A O 1
ATOM 1986 N N . GLY A 1 248 ? 3.687 -4.911 -13.317 1.00 90.25 248 GLY A N 1
ATOM 1987 C CA . GLY A 1 248 ? 2.348 -4.728 -13.894 1.00 90.25 248 GLY A CA 1
ATOM 1988 C C . GLY A 1 248 ? 1.880 -5.903 -14.750 1.00 90.25 248 GLY A C 1
ATOM 1989 O O . GLY A 1 248 ? 0.714 -6.295 -14.680 1.00 90.25 248 GLY A O 1
ATOM 1990 N N . ALA A 1 249 ? 2.780 -6.523 -15.515 1.00 90.19 249 ALA A N 1
ATOM 1991 C CA . ALA A 1 249 ? 2.448 -7.693 -16.325 1.00 90.19 249 ALA A CA 1
ATOM 1992 C C . ALA A 1 249 ? 2.079 -8.913 -15.463 1.00 90.19 249 ALA A C 1
ATOM 1994 O O . ALA A 1 249 ? 1.070 -9.572 -15.720 1.00 90.19 249 ALA A O 1
ATOM 1995 N N . GLN A 1 250 ? 2.863 -9.192 -14.418 1.00 92.94 250 GLN A N 1
ATOM 1996 C CA . GLN A 1 250 ? 2.592 -10.289 -13.487 1.00 92.94 250 GLN A CA 1
ATOM 1997 C C . GLN A 1 250 ? 1.291 -10.061 -12.714 1.00 92.94 250 GLN A C 1
ATOM 1999 O O . GLN A 1 250 ? 0.495 -10.988 -12.578 1.00 92.94 250 GLN A O 1
ATOM 2004 N N . TRP A 1 251 ? 1.037 -8.831 -12.263 1.00 95.75 251 TRP A N 1
ATOM 2005 C CA . TRP A 1 251 ? -0.194 -8.497 -11.554 1.00 95.75 251 TRP A CA 1
ATOM 2006 C C . TRP A 1 251 ? -1.434 -8.658 -12.436 1.00 95.75 251 TRP A C 1
ATOM 2008 O O . TRP A 1 251 ? -2.406 -9.281 -12.016 1.00 95.75 251 TRP A O 1
ATOM 2018 N N . ARG A 1 252 ? -1.395 -8.185 -13.691 1.00 95.25 252 ARG A N 1
ATOM 2019 C CA . ARG A 1 252 ? -2.508 -8.377 -14.639 1.00 95.25 252 ARG A CA 1
ATOM 2020 C C . ARG A 1 252 ? -2.818 -9.859 -14.862 1.00 95.25 252 ARG A C 1
ATOM 2022 O O . ARG A 1 252 ? -3.989 -10.226 -14.929 1.00 95.25 252 ARG A O 1
ATOM 2029 N N . LYS A 1 253 ? -1.789 -10.714 -14.919 1.00 95.69 253 LYS A N 1
ATOM 2030 C CA . LYS A 1 253 ? -1.961 -12.173 -14.985 1.00 95.69 253 LYS A CA 1
ATOM 2031 C C . LYS A 1 253 ? -2.614 -12.724 -13.712 1.00 95.69 253 LYS A C 1
ATOM 2033 O O . LYS A 1 253 ? -3.591 -13.458 -13.804 1.00 95.69 253 LYS A O 1
ATOM 2038 N N . LEU A 1 254 ? -2.123 -12.328 -12.537 1.00 95.75 254 LEU A N 1
ATOM 2039 C CA . LEU A 1 254 ? -2.673 -12.735 -11.239 1.00 95.75 254 LEU A CA 1
ATOM 2040 C C . LEU A 1 254 ? -4.159 -12.353 -11.099 1.00 95.75 254 LEU A C 1
ATOM 2042 O O . LEU A 1 254 ? -4.973 -13.169 -10.664 1.00 95.75 254 LEU A O 1
ATOM 2046 N N . LYS A 1 255 ? -4.513 -11.136 -11.526 1.00 94.75 255 LYS A N 1
ATOM 2047 C CA . LYS A 1 255 ? -5.888 -10.627 -11.550 1.00 94.75 255 LYS A CA 1
ATOM 2048 C C . LYS A 1 255 ? -6.778 -11.412 -12.513 1.00 94.75 255 LYS A C 1
ATOM 2050 O O . LYS A 1 255 ? -7.884 -11.795 -12.143 1.00 94.75 255 LYS A O 1
ATOM 2055 N N . ALA A 1 256 ? -6.298 -11.713 -13.721 1.00 95.38 256 ALA A N 1
ATOM 2056 C CA . ALA A 1 256 ? -7.038 -12.542 -14.678 1.00 95.38 256 ALA A CA 1
ATOM 2057 C C . ALA A 1 256 ? -7.316 -13.958 -14.134 1.00 95.38 256 ALA A C 1
ATOM 2059 O O . ALA A 1 256 ? -8.361 -14.539 -14.416 1.00 95.38 256 ALA A O 1
ATOM 2060 N N . GLU A 1 257 ? -6.411 -14.488 -13.308 1.00 95.38 257 GLU A N 1
ATOM 2061 C CA . GLU A 1 257 ? -6.567 -15.771 -12.617 1.00 95.38 257 GLU A CA 1
ATOM 2062 C C . GLU A 1 257 ? -7.425 -15.692 -11.337 1.00 95.38 257 GLU A C 1
ATOM 2064 O O . GLU A 1 257 ? -7.670 -16.731 -10.724 1.00 95.38 257 GLU A O 1
ATOM 2069 N N . LYS A 1 258 ? -7.884 -14.497 -10.929 1.00 91.81 258 LYS A N 1
ATOM 2070 C CA . LYS A 1 258 ? -8.603 -14.235 -9.664 1.00 91.81 258 LYS A CA 1
ATOM 2071 C C . LYS A 1 258 ? -7.830 -14.689 -8.417 1.00 91.81 258 LYS A C 1
ATOM 2073 O O . LYS A 1 258 ? -8.410 -15.219 -7.473 1.00 91.81 258 LYS A O 1
ATOM 2078 N N . LYS A 1 259 ? -6.506 -14.515 -8.431 1.00 89.69 259 LYS A N 1
ATOM 2079 C CA . LYS A 1 259 ? -5.592 -14.887 -7.331 1.00 89.69 259 LYS A CA 1
ATOM 2080 C C . LYS A 1 259 ? -4.940 -13.678 -6.657 1.00 89.69 259 LYS A C 1
ATOM 2082 O O . LYS A 1 259 ? -3.960 -13.841 -5.927 1.00 89.69 259 LYS A O 1
ATOM 2087 N N . ASN A 1 260 ? -5.402 -12.478 -6.994 1.00 86.38 260 ASN A N 1
ATOM 2088 C CA . ASN A 1 260 ? -4.815 -11.227 -6.540 1.00 86.38 260 ASN A CA 1
ATOM 2089 C C . ASN A 1 260 ? -5.400 -10.708 -5.238 1.00 86.38 260 ASN A C 1
ATOM 2091 O O . ASN A 1 260 ? -6.260 -11.358 -4.614 1.00 86.38 260 ASN A O 1
#

Organism: NCBI:txid1122991